Protein AF-A0A8T8K9P4-F1 (afdb_monomer_lite)

Structure (mmCIF, N/CA/C/O backbone):
data_AF-A0A8T8K9P4-F1
#
_entry.id   AF-A0A8T8K9P4-F1
#
loop_
_atom_site.group_PDB
_atom_site.id
_atom_site.type_symbol
_atom_site.label_atom_id
_atom_site.label_alt_id
_atom_site.label_comp_id
_atom_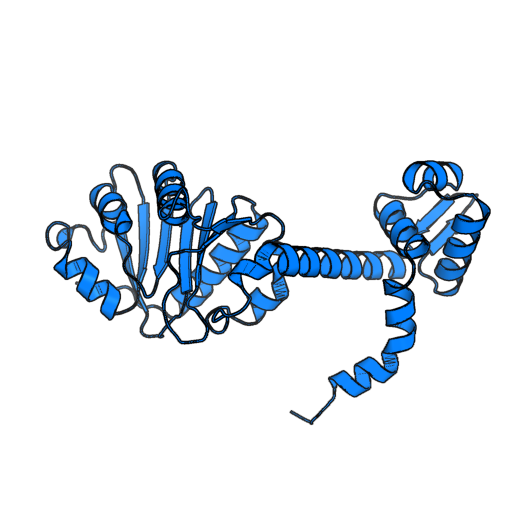site.label_asym_id
_atom_site.label_entity_id
_atom_site.label_seq_id
_atom_site.pdbx_PDB_ins_code
_atom_site.Cartn_x
_atom_site.Cartn_y
_atom_site.Cartn_z
_atom_site.occupancy
_atom_site.B_iso_or_equiv
_atom_site.auth_seq_id
_atom_site.auth_comp_id
_atom_site.auth_asym_id
_atom_site.auth_atom_id
_atom_site.pdbx_PDB_model_num
ATOM 1 N N . MET A 1 1 ? -5.560 -28.245 -1.314 1.00 54.84 1 MET A N 1
ATOM 2 C CA . MET A 1 1 ? -6.261 -27.536 -0.222 1.00 54.84 1 MET A CA 1
ATOM 3 C C . MET A 1 1 ? -7.690 -28.051 -0.161 1.00 54.84 1 MET A C 1
ATOM 5 O O . MET A 1 1 ? -8.272 -28.208 -1.233 1.00 54.84 1 MET A O 1
ATOM 9 N N . PRO A 1 2 ? -8.244 -28.383 1.017 1.00 54.31 2 PRO A N 1
ATOM 10 C CA . PRO A 1 2 ? -9.638 -28.800 1.110 1.00 54.31 2 PRO A CA 1
ATOM 11 C C . PRO A 1 2 ? -10.528 -27.633 0.672 1.00 54.31 2 PRO A C 1
ATOM 13 O O . PRO A 1 2 ? -10.268 -26.483 1.025 1.00 54.31 2 PRO A O 1
ATOM 16 N N . LYS A 1 3 ? -11.570 -27.913 -0.113 1.00 56.75 3 LYS A N 1
ATOM 17 C CA . LYS A 1 3 ? -12.624 -26.937 -0.406 1.00 56.75 3 LYS A CA 1
ATOM 18 C C . LYS A 1 3 ? -13.251 -26.524 0.939 1.00 56.75 3 LYS A C 1
ATOM 20 O O . LYS A 1 3 ? -13.950 -27.337 1.529 1.00 56.75 3 LYS A O 1
ATOM 25 N N . ASN A 1 4 ? -13.014 -25.276 1.362 1.00 74.00 4 ASN A N 1
ATOM 26 C CA . ASN A 1 4 ? -13.776 -24.499 2.359 1.00 74.00 4 ASN A CA 1
ATOM 27 C C . ASN A 1 4 ? -13.386 -24.474 3.857 1.00 74.00 4 ASN A C 1
ATOM 29 O O . ASN A 1 4 ? -14.260 -24.245 4.688 1.00 74.00 4 ASN A O 1
ATOM 33 N N . GLU A 1 5 ? -12.101 -24.521 4.221 1.00 90.38 5 GLU A N 1
ATOM 34 C CA . GLU A 1 5 ? -11.663 -24.197 5.603 1.00 90.38 5 GLU A CA 1
ATOM 35 C C . GLU A 1 5 ? -12.143 -22.803 6.077 1.00 90.38 5 GLU A C 1
ATOM 37 O O . GLU A 1 5 ? -12.631 -22.638 7.194 1.00 90.38 5 GLU A O 1
ATOM 42 N N . TYR A 1 6 ? -12.095 -21.790 5.203 1.00 89.50 6 TYR A N 1
ATOM 43 C CA . TYR A 1 6 ? -12.514 -20.429 5.560 1.00 89.50 6 TYR A CA 1
ATOM 44 C C . TYR A 1 6 ? -14.028 -20.251 5.720 1.00 89.50 6 TYR A C 1
ATOM 46 O O . TYR A 1 6 ? -14.450 -19.351 6.444 1.00 89.50 6 TYR A O 1
ATOM 54 N N . ILE A 1 7 ? -14.852 -21.084 5.074 1.00 92.75 7 ILE A N 1
ATOM 55 C CA . ILE A 1 7 ? -16.308 -21.022 5.276 1.00 92.75 7 ILE A CA 1
ATOM 56 C C . ILE A 1 7 ? -16.656 -21.573 6.654 1.00 92.75 7 ILE A C 1
ATOM 58 O O . ILE A 1 7 ? -17.422 -20.946 7.376 1.00 92.75 7 ILE A O 1
ATOM 62 N N . GLU A 1 8 ? -16.045 -22.690 7.048 1.00 93.69 8 GLU A N 1
ATOM 63 C CA . GLU A 1 8 ? -16.230 -23.246 8.388 1.00 93.69 8 GLU A CA 1
ATOM 64 C C . GLU A 1 8 ? -15.755 -22.260 9.465 1.00 93.69 8 GLU A C 1
ATOM 66 O O . GLU A 1 8 ? -16.465 -21.999 10.439 1.00 93.69 8 GLU A O 1
ATOM 71 N N . LEU A 1 9 ? -14.602 -21.618 9.247 1.00 93.25 9 LEU A N 1
ATOM 72 C CA . LEU A 1 9 ? -14.121 -20.548 10.119 1.00 93.25 9 LEU A CA 1
ATOM 73 C C . LEU A 1 9 ? -15.121 -19.382 10.206 1.00 93.25 9 LEU A C 1
ATOM 75 O O . LEU A 1 9 ? -15.414 -18.905 11.304 1.00 93.25 9 LEU A O 1
ATOM 79 N N . TYR A 1 10 ? -15.663 -18.932 9.071 1.00 92.62 10 TYR A N 1
ATOM 80 C CA . TYR A 1 10 ? -16.681 -17.881 9.041 1.00 92.62 10 TYR A CA 1
ATOM 81 C C . TYR A 1 10 ? -17.937 -18.292 9.810 1.00 92.62 10 TYR A C 1
ATOM 83 O O . TYR A 1 10 ? -18.438 -17.512 10.618 1.00 92.62 10 TYR A O 1
ATOM 91 N N . ASP A 1 11 ? -18.442 -19.507 9.603 1.00 94.38 11 ASP A N 1
ATOM 92 C CA . ASP A 1 11 ? -19.650 -19.986 10.269 1.00 94.38 11 ASP A CA 1
ATOM 93 C C . ASP A 1 11 ? -19.495 -20.055 11.788 1.00 94.38 11 ASP A C 1
ATOM 95 O O . ASP A 1 11 ? -20.438 -19.710 12.509 1.00 94.38 11 ASP A O 1
ATOM 99 N N . ASN A 1 12 ? -18.294 -20.396 12.258 1.00 94.69 12 ASN A N 1
ATOM 100 C CA . ASN A 1 12 ? -17.944 -20.389 13.675 1.00 94.69 12 ASN A CA 1
ATOM 101 C C . ASN A 1 12 ? -17.814 -18.967 14.249 1.00 94.69 12 ASN A C 1
ATOM 103 O O . ASN A 1 12 ? -18.132 -18.752 15.417 1.00 94.69 12 ASN A O 1
ATOM 107 N N . LEU A 1 13 ? -17.388 -17.982 13.447 1.00 94.00 13 LEU A N 1
ATOM 108 C CA . LEU A 1 13 ? -17.084 -16.621 13.915 1.00 94.00 13 LEU A CA 1
ATOM 109 C C . LEU A 1 13 ? -18.135 -15.559 13.563 1.00 94.00 13 LEU A C 1
ATOM 111 O O . LEU A 1 13 ? -18.060 -14.443 14.075 1.00 94.00 13 LEU A O 1
ATOM 115 N N . LYS A 1 14 ? -19.127 -15.844 12.713 1.00 94.50 14 LYS A N 1
ATOM 116 C CA . LYS A 1 14 ? -20.051 -14.830 12.158 1.00 94.50 14 LYS A CA 1
ATOM 117 C C . LYS A 1 14 ? -20.792 -14.003 13.209 1.00 94.50 14 LYS A C 1
ATOM 119 O O . LYS A 1 14 ? -21.052 -12.820 12.987 1.00 94.50 14 LYS A O 1
ATOM 124 N N . VAL A 1 15 ? -21.127 -14.599 14.356 1.00 93.62 15 VAL A N 1
ATOM 125 C CA . VAL A 1 15 ? -21.797 -13.890 15.459 1.00 93.62 15 VAL A CA 1
ATOM 126 C C . VAL A 1 15 ? -20.854 -12.872 16.097 1.00 93.62 15 VAL A C 1
ATOM 128 O O . VAL A 1 15 ? -21.256 -11.723 16.291 1.00 93.62 15 VAL A O 1
ATOM 131 N N . ASP A 1 16 ? -19.609 -13.262 16.368 1.00 91.62 16 ASP A N 1
ATOM 132 C CA . ASP A 1 16 ? -18.599 -12.375 16.944 1.00 91.62 16 ASP A CA 1
ATOM 133 C C . ASP A 1 16 ? -18.123 -11.331 15.929 1.00 91.62 16 ASP A C 1
ATOM 135 O O . ASP A 1 16 ? -17.996 -10.158 16.271 1.00 91.62 16 ASP A O 1
ATOM 139 N N . MET A 1 17 ? -17.974 -11.691 14.651 1.00 90.62 17 MET A N 1
ATOM 140 C CA . MET A 1 17 ? -17.680 -10.716 13.598 1.00 90.62 17 MET A CA 1
ATOM 141 C C . MET A 1 17 ? -18.757 -9.639 13.525 1.00 90.62 17 MET A C 1
ATOM 143 O O . MET A 1 17 ? -18.438 -8.452 13.571 1.00 90.62 17 MET A O 1
ATOM 147 N N . ARG A 1 18 ? -20.037 -10.037 13.496 1.00 92.88 18 ARG A N 1
ATOM 148 C CA . ARG A 1 18 ? -21.154 -9.088 13.549 1.00 92.88 18 ARG A CA 1
ATOM 149 C C . ARG A 1 18 ? -21.074 -8.227 14.803 1.00 92.88 18 ARG A C 1
ATOM 151 O O . ARG A 1 18 ? -21.274 -7.023 14.706 1.00 92.88 18 ARG A O 1
ATOM 158 N N . PHE A 1 19 ? -20.739 -8.809 15.956 1.00 93.81 19 PHE A N 1
ATOM 159 C CA . PHE A 1 19 ? -20.511 -8.032 17.168 1.00 93.81 19 PHE A CA 1
ATOM 160 C C . PHE A 1 19 ? -19.451 -6.947 16.920 1.00 93.81 19 PHE A C 1
ATOM 162 O O . PHE A 1 19 ? -19.761 -5.780 17.137 1.00 93.81 19 PHE A O 1
ATOM 169 N N . PHE A 1 20 ? -18.259 -7.257 16.419 1.00 88.19 20 PHE A N 1
ATOM 170 C CA . PHE A 1 20 ? -17.197 -6.253 16.268 1.00 88.19 20 PHE A CA 1
ATOM 171 C C . PHE A 1 20 ? -17.485 -5.156 15.237 1.00 88.19 20 PHE A C 1
ATOM 173 O O . PHE A 1 20 ? -17.050 -4.025 15.433 1.00 88.19 20 PHE A O 1
ATOM 180 N N . VAL A 1 21 ? -18.225 -5.454 14.166 1.00 86.00 21 VAL A N 1
ATOM 181 C CA . VAL A 1 21 ? -18.385 -4.506 13.045 1.00 86.00 21 VAL A CA 1
ATOM 182 C C . VAL A 1 21 ? -19.716 -3.752 13.034 1.00 86.00 21 VAL A C 1
ATOM 184 O O . VAL A 1 21 ? -19.803 -2.692 12.423 1.00 86.00 21 VAL A O 1
ATOM 187 N N . SER A 1 22 ? -20.769 -4.255 13.691 1.00 90.12 22 SER A N 1
ATOM 188 C CA . SER A 1 22 ? -22.136 -3.756 13.457 1.00 90.12 22 SER A CA 1
ATOM 189 C C . SER A 1 22 ? -22.588 -2.590 14.342 1.00 90.12 22 SER A C 1
ATOM 191 O O . SER A 1 22 ? -23.739 -2.173 14.232 1.00 90.12 22 SER A O 1
ATOM 193 N N . SER A 1 23 ? -21.767 -2.113 15.282 1.00 95.38 23 SER A N 1
ATOM 194 C CA . SER A 1 23 ? -22.158 -1.046 16.214 1.00 95.38 23 SER A CA 1
ATOM 195 C C . SER A 1 23 ? -21.152 0.089 16.203 1.00 95.38 23 SER A C 1
ATOM 197 O O . SER A 1 23 ? -20.024 -0.059 16.668 1.00 95.38 23 SER A O 1
ATOM 199 N N . ASP A 1 24 ? -21.610 1.250 15.748 1.00 94.31 24 ASP A N 1
ATOM 200 C CA . ASP A 1 24 ? -20.849 2.492 15.770 1.00 94.31 24 ASP A CA 1
ATOM 201 C C . ASP A 1 24 ? -20.440 2.890 17.198 1.00 94.31 24 ASP A C 1
ATOM 203 O O . ASP A 1 24 ? -19.289 3.254 17.423 1.00 94.31 24 ASP A O 1
ATOM 207 N N . VAL A 1 25 ? -21.346 2.761 18.173 1.00 96.69 25 VAL A N 1
ATOM 208 C CA . VAL A 1 25 ? -21.105 3.087 19.584 1.00 96.69 25 VAL A CA 1
ATOM 209 C C . VAL A 1 25 ? -19.986 2.224 20.160 1.00 96.69 25 VAL A C 1
ATOM 211 O O . VAL A 1 25 ? -19.034 2.763 20.719 1.00 96.69 25 VAL A O 1
ATOM 214 N N . ARG A 1 26 ? -20.062 0.894 20.013 1.00 96.81 26 ARG A N 1
ATOM 215 C CA . ARG A 1 26 ? -19.061 -0.022 20.587 1.00 96.81 26 ARG A CA 1
ATOM 216 C C . ARG A 1 26 ? -17.690 0.171 19.949 1.00 96.81 26 ARG A C 1
ATOM 218 O O . ARG A 1 26 ? -16.703 0.291 20.674 1.00 96.81 26 ARG A O 1
ATOM 225 N N . SER A 1 27 ? -17.638 0.288 18.624 1.00 95.62 27 SER A N 1
ATOM 226 C CA . SER A 1 27 ? -16.389 0.554 17.906 1.00 95.62 27 SER A CA 1
ATOM 227 C C . SER A 1 27 ? -15.770 1.883 18.337 1.00 95.62 27 SER A C 1
ATOM 229 O O . SER A 1 27 ? -14.593 1.922 18.685 1.00 95.62 27 SER A O 1
ATOM 231 N N . LYS A 1 28 ? -16.562 2.960 18.418 1.00 96.62 28 LYS A N 1
ATOM 232 C CA . LYS A 1 28 ? -16.088 4.277 18.870 1.00 96.62 28 LYS A CA 1
ATOM 233 C C . LYS A 1 28 ? -15.607 4.273 20.324 1.00 96.62 28 LYS A C 1
ATOM 235 O O . LYS A 1 28 ? -14.597 4.908 20.613 1.00 96.62 28 LYS A O 1
ATOM 240 N N . ILE A 1 29 ? -16.267 3.537 21.226 1.00 97.62 29 ILE A N 1
ATOM 241 C CA . ILE A 1 29 ? -15.792 3.355 22.609 1.00 97.62 29 ILE A CA 1
ATOM 242 C C . ILE A 1 29 ? -14.416 2.686 22.615 1.00 97.62 29 ILE A C 1
ATOM 244 O O . ILE A 1 29 ? -13.500 3.221 23.233 1.00 97.62 29 ILE A O 1
ATOM 248 N N . MET A 1 30 ? -14.244 1.560 21.915 1.00 97.38 30 MET A N 1
ATOM 249 C CA . MET A 1 30 ? -12.951 0.864 21.900 1.00 97.38 30 MET A CA 1
ATOM 250 C C . MET A 1 30 ? -11.839 1.706 21.266 1.00 97.38 30 MET A C 1
ATOM 252 O O . MET A 1 30 ? -10.736 1.743 21.803 1.00 97.38 30 MET A O 1
ATOM 256 N N . ILE A 1 31 ? -12.134 2.429 20.178 1.00 96.62 31 ILE A N 1
ATOM 257 C CA . ILE A 1 31 ? -11.193 3.377 19.560 1.00 96.62 31 ILE A CA 1
ATOM 258 C C . ILE A 1 31 ? -10.800 4.461 20.567 1.00 96.62 31 ILE A C 1
ATOM 260 O O . ILE A 1 31 ? -9.618 4.725 20.745 1.00 96.62 31 ILE A O 1
ATOM 264 N N . SER A 1 32 ? -11.770 5.055 21.267 1.00 97.25 32 SER A N 1
ATOM 265 C CA . SER A 1 32 ? -11.496 6.101 22.255 1.00 97.25 32 SER A CA 1
ATOM 266 C C . SER A 1 32 ? -10.672 5.584 23.442 1.00 97.25 32 SER A C 1
ATOM 268 O O . SER A 1 32 ? -9.779 6.288 23.910 1.00 97.25 32 SER A O 1
ATOM 270 N N . LEU A 1 33 ? -10.924 4.358 23.911 1.00 97.81 33 LEU A N 1
ATOM 271 C CA . LEU A 1 33 ? -10.179 3.741 25.016 1.00 97.81 33 LEU A CA 1
ATOM 272 C C . LEU A 1 33 ? -8.786 3.234 24.617 1.00 97.81 33 LEU A C 1
ATOM 274 O O . LEU A 1 33 ? -7.951 3.016 25.493 1.00 97.81 33 LEU A O 1
ATOM 278 N N . LYS A 1 34 ? -8.502 3.081 23.317 1.00 96.62 34 LYS A N 1
ATOM 279 C CA . LYS A 1 34 ? -7.154 2.761 22.824 1.00 96.62 34 LYS A CA 1
ATOM 280 C C . LYS A 1 34 ? -6.137 3.849 23.184 1.00 96.62 34 LYS A C 1
ATOM 282 O O . LYS A 1 34 ? -4.969 3.537 23.395 1.00 96.62 34 LYS A O 1
ATOM 287 N N . ASP A 1 35 ? -6.574 5.103 23.280 1.00 93.88 35 ASP A N 1
ATOM 288 C CA . ASP A 1 35 ? -5.710 6.230 23.660 1.00 93.88 35 ASP A CA 1
ATOM 2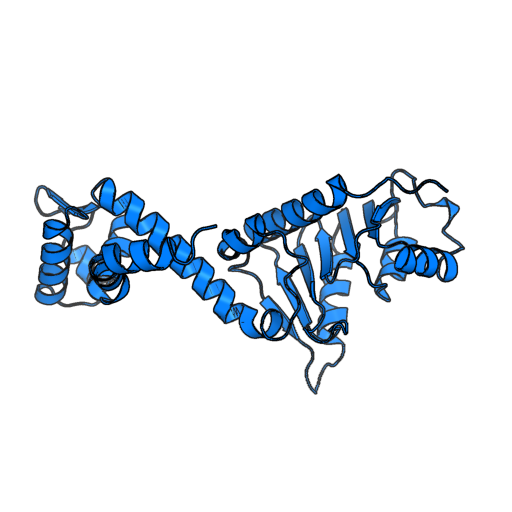89 C C . ASP A 1 35 ? -5.496 6.329 25.182 1.00 93.88 35 ASP A C 1
ATOM 291 O O . ASP A 1 35 ? -4.747 7.183 25.658 1.00 93.88 35 ASP A O 1
ATOM 295 N N . GLY A 1 36 ? -6.145 5.453 25.954 1.00 96.06 36 GLY A N 1
ATOM 296 C CA . GLY A 1 36 ? -5.971 5.312 27.392 1.00 96.06 36 GLY A CA 1
ATOM 297 C C . GLY A 1 36 ? -7.291 5.224 28.169 1.00 96.06 36 GLY A C 1
ATOM 298 O O . GLY A 1 36 ? -8.374 5.383 27.599 1.00 96.06 36 GLY A O 1
ATOM 299 N N . PRO A 1 37 ? -7.212 4.983 29.492 1.00 97.75 37 PRO A N 1
ATOM 300 C CA . PRO A 1 37 ? -8.379 4.880 30.365 1.00 97.75 37 PRO A CA 1
ATOM 301 C C . PRO A 1 37 ? -9.206 6.172 30.417 1.00 97.75 37 PRO A C 1
ATOM 303 O O . PRO A 1 37 ? -8.644 7.264 30.520 1.00 97.75 37 PRO A O 1
ATOM 306 N N . LYS A 1 38 ? -10.541 6.064 30.407 1.00 98.25 38 LYS A N 1
ATOM 307 C CA . LYS A 1 38 ? -11.458 7.223 30.402 1.00 98.25 38 LYS A CA 1
ATOM 308 C C . LYS A 1 38 ? -12.647 7.031 31.334 1.00 98.25 38 LYS A C 1
ATOM 310 O O . LYS A 1 38 ? -13.146 5.923 31.519 1.00 98.25 38 LYS A O 1
ATOM 315 N N . ASP A 1 39 ? -13.126 8.126 31.918 1.00 98.00 39 ASP A N 1
ATOM 316 C CA . ASP A 1 39 ? -14.412 8.146 32.614 1.00 98.00 39 ASP A CA 1
ATOM 317 C C . ASP A 1 39 ? -15.579 8.376 31.632 1.00 98.00 39 ASP A C 1
ATOM 319 O O . ASP A 1 39 ? -15.399 8.659 30.443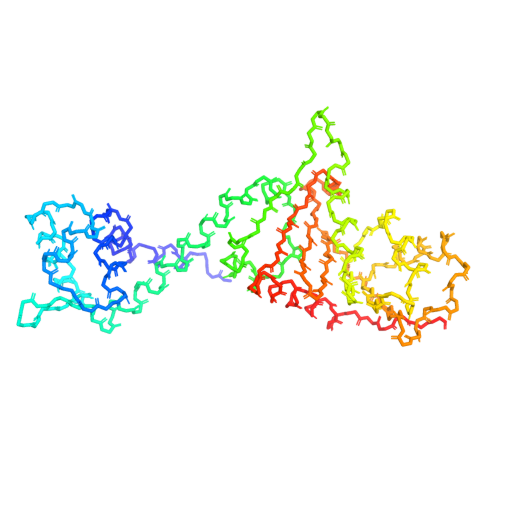 1.00 98.00 39 ASP A O 1
ATOM 323 N N . LEU A 1 40 ? -16.812 8.259 32.134 1.00 97.50 40 LEU A N 1
ATOM 324 C CA . LEU A 1 40 ? -18.009 8.469 31.317 1.00 97.50 40 LEU A CA 1
ATOM 325 C C . LEU A 1 40 ? -18.099 9.902 30.763 1.00 97.50 40 LEU A C 1
ATOM 327 O O . LEU A 1 40 ? -18.641 10.101 29.678 1.00 97.50 40 LEU A O 1
ATOM 331 N N . ALA A 1 41 ? -17.597 10.906 31.486 1.00 97.44 41 ALA A N 1
ATOM 332 C CA . ALA A 1 41 ? -17.658 12.295 31.042 1.00 97.44 41 ALA A CA 1
ATOM 333 C C . ALA A 1 41 ? -16.719 12.544 29.850 1.00 97.44 41 ALA A C 1
ATOM 335 O O . ALA A 1 41 ? -17.119 13.188 28.880 1.00 97.44 41 ALA A O 1
ATOM 336 N N . ALA A 1 42 ? -15.509 11.987 29.884 1.00 97.56 42 ALA A N 1
ATOM 337 C CA . ALA A 1 42 ? -14.558 11.996 28.783 1.00 97.56 42 ALA A CA 1
ATOM 338 C C . ALA A 1 42 ? -15.123 11.267 27.559 1.00 97.56 42 ALA A C 1
ATOM 340 O O . ALA A 1 42 ? -15.182 11.862 26.488 1.00 97.56 42 ALA A O 1
ATOM 341 N N . LEU A 1 43 ? -15.663 10.055 27.730 1.00 97.62 43 LEU A N 1
ATOM 342 C CA . LEU A 1 43 ? -16.287 9.315 26.625 1.00 97.62 43 LEU A CA 1
ATOM 343 C C . LEU A 1 43 ? -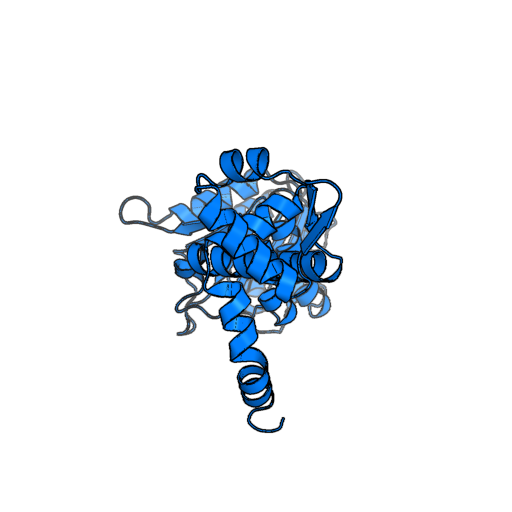17.463 10.080 25.997 1.00 97.62 43 LEU A C 1
ATOM 345 O O . LEU A 1 43 ? -17.619 10.085 24.780 1.00 97.62 43 LEU A O 1
ATOM 349 N N . ARG A 1 44 ? -18.284 10.778 26.790 1.00 97.62 44 ARG A N 1
ATOM 350 C CA . ARG A 1 44 ? -19.356 11.630 26.243 1.00 97.62 44 ARG A CA 1
ATOM 351 C C . ARG A 1 44 ? -18.821 12.772 25.389 1.00 97.62 44 ARG A C 1
ATOM 353 O O . ARG A 1 44 ? -19.413 13.061 24.352 1.00 97.62 44 ARG A O 1
ATOM 360 N N . ARG A 1 45 ? -17.735 13.420 25.822 1.00 96.50 45 ARG A N 1
ATOM 361 C CA . ARG A 1 45 ? -17.099 14.502 25.055 1.00 96.50 45 ARG A CA 1
ATOM 362 C C . ARG A 1 45 ? -16.505 13.987 23.749 1.00 96.50 45 ARG A C 1
ATOM 364 O O . ARG A 1 45 ? -16.737 14.606 22.720 1.00 96.50 45 ARG A O 1
ATOM 371 N N . ASP A 1 46 ? -15.811 12.855 23.791 1.00 94.88 46 ASP A N 1
ATOM 372 C CA . ASP A 1 46 ? -15.133 12.295 22.619 1.00 94.88 46 ASP A CA 1
ATOM 373 C C . ASP A 1 46 ? -16.119 11.762 21.575 1.00 94.88 46 ASP A C 1
ATOM 375 O O . ASP A 1 46 ? -15.891 11.882 20.374 1.00 94.88 46 ASP A O 1
ATOM 379 N N . LEU A 1 47 ? -17.206 11.130 22.031 1.00 96.12 47 LEU A N 1
ATOM 380 C CA . LEU A 1 47 ? -18.079 10.344 21.158 1.00 96.12 47 LEU A CA 1
ATOM 381 C C . LEU A 1 47 ? -19.376 11.058 20.767 1.00 96.12 47 LEU A C 1
ATOM 383 O O . LEU A 1 47 ? -20.031 10.641 19.814 1.00 96.12 47 LEU A O 1
ATOM 387 N N . GLY A 1 48 ? -19.785 12.087 21.516 1.00 95.69 48 GLY A N 1
ATOM 388 C CA . GLY A 1 48 ? -21.027 12.831 21.273 1.00 95.69 48 GLY A CA 1
ATOM 389 C C . GLY A 1 48 ? -22.318 12.067 21.602 1.00 95.69 48 GLY A C 1
ATOM 390 O O . GLY A 1 48 ? -23.411 12.577 21.367 1.00 95.69 48 GLY A O 1
ATOM 391 N N . PHE A 1 49 ? -22.227 10.858 22.163 1.00 96.50 49 PHE A N 1
ATOM 392 C CA . PHE A 1 49 ? -23.389 10.075 22.581 1.00 96.50 49 PHE A CA 1
ATOM 393 C C . PHE A 1 49 ? -23.869 10.451 23.992 1.00 96.50 49 PHE A C 1
ATOM 395 O O . PHE A 1 49 ? -23.119 10.954 24.834 1.00 96.50 49 PHE A O 1
ATOM 402 N N . ASN A 1 50 ? -25.142 10.172 24.280 1.00 96.69 50 ASN A N 1
ATOM 403 C CA . ASN A 1 50 ? -25.689 10.333 25.626 1.00 96.69 50 ASN A CA 1
ATOM 404 C C . ASN A 1 50 ? -25.167 9.234 26.584 1.00 96.69 50 ASN A C 1
ATOM 406 O O . ASN A 1 50 ? -24.665 8.191 26.159 1.00 96.69 50 ASN A O 1
ATOM 410 N N . SER A 1 51 ? -25.309 9.459 27.896 1.00 96.62 51 SER A N 1
ATOM 411 C CA . SER A 1 51 ? -24.809 8.534 28.922 1.00 96.62 51 SER A CA 1
ATOM 412 C C . SER A 1 51 ? -25.381 7.120 28.806 1.00 96.62 51 SER A C 1
ATOM 414 O O . SER A 1 51 ? -24.628 6.166 28.970 1.00 96.62 51 SER A O 1
ATOM 416 N N . SER A 1 52 ? -26.688 6.963 28.559 1.00 97.12 52 SER A N 1
ATOM 417 C CA . SER A 1 52 ? -27.325 5.640 28.535 1.00 97.12 52 SER A CA 1
ATOM 418 C C . SER A 1 52 ? -26.871 4.816 27.332 1.00 97.12 52 SER A C 1
ATOM 420 O O . SER A 1 52 ? -26.600 3.629 27.488 1.00 97.12 52 SER A O 1
ATOM 422 N N . THR A 1 53 ? -26.688 5.444 26.169 1.00 97.69 53 THR A N 1
ATOM 423 C CA . THR A 1 53 ? -26.126 4.811 24.969 1.00 97.69 53 THR A CA 1
ATOM 424 C C . THR A 1 53 ? -24.695 4.324 25.210 1.00 97.69 53 THR A C 1
ATOM 426 O O . THR A 1 53 ? -24.385 3.174 24.903 1.00 97.69 53 THR A O 1
ATOM 429 N N . ILE A 1 54 ? -23.831 5.154 25.810 1.00 97.81 54 ILE A N 1
ATOM 430 C CA . ILE A 1 54 ? -22.445 4.757 26.117 1.00 97.81 54 ILE A CA 1
ATOM 431 C C . ILE A 1 54 ? -22.423 3.645 27.168 1.00 97.81 54 ILE A C 1
ATOM 433 O O . ILE A 1 54 ? -21.725 2.655 26.985 1.00 97.81 54 ILE A O 1
ATOM 437 N N . LEU A 1 55 ? -23.210 3.766 28.244 1.00 97.31 55 LEU A N 1
ATOM 438 C CA . LEU A 1 55 ? -23.302 2.743 29.292 1.00 97.31 55 LEU A CA 1
ATOM 439 C C . LEU A 1 55 ? -23.793 1.399 28.745 1.00 97.31 55 LEU A C 1
ATOM 441 O O . LEU A 1 55 ? -23.245 0.367 29.119 1.00 97.31 55 LEU A O 1
ATOM 445 N N . HIS A 1 56 ? -24.766 1.404 27.831 1.00 97.12 56 HIS A N 1
ATOM 446 C CA . HIS A 1 56 ? -25.224 0.185 27.170 1.00 97.12 56 HIS A CA 1
ATOM 447 C C . HIS A 1 56 ? -24.119 -0.455 26.315 1.00 97.12 56 HIS A C 1
ATOM 449 O O . HIS A 1 56 ? -23.878 -1.655 26.427 1.00 97.12 56 HIS A O 1
ATOM 455 N N . GLY A 1 57 ? -23.401 0.343 25.517 1.00 97.31 57 GLY A N 1
ATOM 456 C CA . GLY A 1 57 ? -22.271 -0.145 24.722 1.00 97.31 57 GLY A CA 1
ATOM 457 C C . GLY A 1 57 ? -21.127 -0.687 25.585 1.00 97.31 57 GLY A C 1
ATOM 458 O O . GLY A 1 57 ? -20.583 -1.745 25.283 1.00 97.31 57 GLY A O 1
ATOM 459 N N . MET A 1 58 ? -20.801 -0.009 26.689 1.00 97.38 58 MET A N 1
ATOM 460 C CA . MET A 1 58 ? -19.800 -0.475 27.653 1.00 97.38 58 MET A CA 1
ATOM 461 C C . MET A 1 58 ? -20.219 -1.787 28.313 1.00 97.38 58 MET A C 1
ATOM 463 O O . MET A 1 58 ? -19.406 -2.695 28.377 1.00 97.38 58 MET A O 1
ATOM 467 N N . TYR A 1 59 ? -21.481 -1.926 28.728 1.00 97.25 59 TYR A N 1
ATOM 468 C CA . TYR A 1 59 ? -21.991 -3.184 29.281 1.00 97.25 59 TYR A CA 1
ATOM 469 C C . TYR A 1 59 ? -21.818 -4.353 28.299 1.00 97.25 59 TYR A C 1
ATOM 471 O O . TYR A 1 59 ? -21.329 -5.407 28.680 1.00 97.25 59 TYR A O 1
ATOM 479 N N . GLN A 1 60 ? -22.137 -4.151 27.017 1.00 97.38 60 GLN A N 1
ATOM 480 C CA . GLN A 1 60 ? -21.947 -5.177 25.983 1.00 97.38 60 GLN A CA 1
ATOM 481 C C . GLN A 1 60 ? -20.470 -5.534 25.747 1.00 97.38 60 GLN A C 1
ATOM 483 O O . GLN A 1 60 ? -20.154 -6.677 25.427 1.00 97.38 60 GLN A O 1
ATOM 488 N N . LEU A 1 61 ? -19.565 -4.557 25.846 1.00 97.88 61 LEU A N 1
ATOM 489 C CA . LEU A 1 61 ? -18.123 -4.781 25.708 1.00 97.88 61 LEU A CA 1
ATOM 490 C C . LEU A 1 61 ? -17.532 -5.488 26.939 1.00 97.88 61 LEU A C 1
ATOM 492 O O . LEU A 1 61 ? -16.662 -6.344 26.786 1.00 97.88 61 LEU A O 1
ATOM 496 N N . ASP A 1 62 ? -18.010 -5.145 28.134 1.00 97.38 62 ASP A N 1
ATOM 497 C CA . ASP A 1 62 ? -17.623 -5.748 29.416 1.00 97.38 62 ASP A CA 1
ATOM 498 C C . ASP A 1 62 ? -18.093 -7.211 29.493 1.00 97.38 62 ASP A C 1
ATOM 500 O O . ASP A 1 62 ? -17.297 -8.087 29.812 1.00 97.38 62 ASP A O 1
ATOM 504 N N . ASP A 1 63 ? -19.321 -7.508 29.043 1.00 96.62 63 ASP A N 1
ATOM 505 C CA . ASP A 1 63 ? -19.866 -8.875 28.911 1.00 96.62 63 ASP A CA 1
ATOM 506 C C . ASP A 1 63 ? -19.005 -9.777 28.001 1.00 96.62 63 ASP A C 1
ATOM 508 O O . ASP A 1 63 ? -18.878 -10.982 28.216 1.00 96.62 63 ASP A O 1
ATOM 512 N N . LYS A 1 64 ? -18.329 -9.180 27.011 1.00 96.06 64 LYS A N 1
ATOM 513 C CA . LYS A 1 64 ? -17.365 -9.854 26.123 1.00 96.06 64 LYS A CA 1
ATOM 514 C C . LYS A 1 64 ? -15.917 -9.806 26.629 1.00 96.06 64 LYS A C 1
ATOM 516 O O . LYS A 1 64 ? -15.017 -10.238 25.911 1.00 96.06 64 LYS A O 1
ATOM 521 N N . ASN A 1 65 ? -15.674 -9.313 27.844 1.00 97.12 65 ASN A N 1
ATOM 522 C CA . ASN A 1 65 ? -14.351 -9.132 28.453 1.00 97.12 65 ASN A CA 1
ATOM 523 C C . ASN A 1 65 ? -13.390 -8.265 27.614 1.00 97.12 65 ASN A C 1
ATOM 525 O O . ASN A 1 65 ? -12.176 -8.476 27.639 1.00 97.12 65 ASN A O 1
ATOM 529 N N . LEU A 1 66 ? -13.908 -7.306 26.841 1.00 98.19 66 LEU A N 1
ATOM 530 C CA . LEU A 1 66 ? -13.104 -6.411 25.990 1.00 98.19 66 LEU A CA 1
ATOM 531 C C . LEU A 1 66 ? -12.711 -5.123 26.706 1.00 98.19 66 LEU A C 1
ATOM 533 O O . LEU A 1 66 ? -11.712 -4.493 26.370 1.00 98.19 66 LEU A O 1
ATOM 537 N N . ILE A 1 67 ? -13.497 -4.733 27.698 1.00 98.38 67 ILE A N 1
ATOM 538 C CA . ILE A 1 67 ? -13.191 -3.620 28.586 1.00 98.38 67 ILE A CA 1
ATOM 539 C C . ILE A 1 67 ? -13.336 -4.085 30.027 1.00 98.38 67 ILE A C 1
ATOM 541 O O . ILE A 1 67 ? -13.869 -5.160 30.286 1.00 98.38 67 ILE A O 1
ATOM 545 N N . PHE A 1 68 ? -12.866 -3.265 30.954 1.00 97.69 68 PHE A N 1
ATOM 546 C CA . PHE A 1 68 ? -13.181 -3.402 32.368 1.00 97.69 68 PHE A CA 1
ATOM 547 C C . PHE A 1 68 ? -13.336 -2.025 33.005 1.00 97.69 68 PHE A C 1
ATOM 549 O O . PHE A 1 68 ? -12.852 -1.013 32.486 1.00 97.69 68 PHE A O 1
ATOM 556 N N . ARG A 1 69 ? -13.989 -1.988 34.169 1.00 96.44 69 ARG A N 1
ATOM 557 C CA . ARG A 1 69 ? -14.172 -0.770 34.960 1.00 96.44 69 ARG A CA 1
ATOM 558 C C . ARG A 1 69 ? -13.484 -0.877 36.316 1.00 96.44 69 ARG A C 1
ATOM 560 O O . ARG A 1 69 ? -13.744 -1.802 37.080 1.00 96.44 69 ARG A O 1
ATOM 567 N N . LYS A 1 70 ? -12.681 0.129 36.671 1.00 95.69 70 LYS A N 1
ATOM 568 C CA . LYS A 1 70 ? -12.076 0.278 38.004 1.00 95.69 70 LYS A CA 1
ATOM 569 C C . LYS A 1 70 ? -12.279 1.699 38.519 1.00 95.69 70 LYS A C 1
ATOM 571 O O . LYS A 1 70 ? -11.880 2.660 37.873 1.00 95.69 70 LYS A O 1
ATOM 576 N N . SER A 1 71 ? -12.919 1.840 39.681 1.00 94.56 71 SER A N 1
ATOM 577 C CA . SER A 1 71 ? -13.142 3.139 40.347 1.00 94.56 71 SER A CA 1
ATOM 578 C C . SER A 1 71 ? -13.770 4.217 39.448 1.00 94.56 71 SER A C 1
ATOM 580 O O . SER A 1 71 ? -13.395 5.381 39.504 1.00 94.56 71 SER A O 1
ATOM 582 N N . GLY A 1 72 ? -14.722 3.835 38.591 1.00 92.50 72 GLY A N 1
ATOM 583 C CA . GLY A 1 72 ? -15.382 4.777 37.678 1.00 92.50 72 GLY A CA 1
ATOM 584 C C . GLY A 1 72 ? -14.661 5.025 36.350 1.00 92.50 72 GLY A C 1
ATOM 585 O O . GLY A 1 72 ? -15.265 5.635 35.472 1.00 92.50 72 GLY A O 1
ATOM 586 N N . ILE A 1 73 ? -13.446 4.503 36.184 1.00 97.50 73 ILE A N 1
ATOM 587 C CA . ILE A 1 73 ? -12.646 4.596 34.961 1.00 97.50 73 ILE A CA 1
ATOM 588 C C . ILE A 1 73 ? -12.785 3.302 34.159 1.00 97.50 73 ILE A C 1
ATOM 590 O O . ILE A 1 73 ? -12.731 2.212 34.731 1.00 97.50 73 ILE A O 1
ATOM 594 N N . TYR A 1 74 ? -12.968 3.431 32.849 1.00 97.94 74 TYR A N 1
ATOM 595 C CA . TYR A 1 74 ? -13.032 2.329 31.897 1.00 97.94 74 TYR A CA 1
ATOM 596 C C . TYR A 1 74 ? -11.718 2.223 31.128 1.00 97.94 74 TYR A C 1
ATOM 598 O O . TYR A 1 74 ? -11.144 3.243 30.750 1.00 97.94 74 TYR A O 1
ATOM 606 N N . SER A 1 75 ? -11.282 0.995 30.871 1.00 98.44 75 SER A N 1
ATOM 607 C CA . SER A 1 75 ? -10.076 0.678 30.101 1.00 98.44 75 SER A CA 1
ATOM 608 C C . SER A 1 75 ? -10.338 -0.509 29.184 1.00 98.44 75 SER A C 1
ATOM 610 O O . SER A 1 75 ? -11.193 -1.341 29.494 1.00 98.44 75 SER A O 1
ATOM 612 N N . LEU A 1 76 ? -9.578 -0.625 28.093 1.00 98.50 76 LEU A N 1
ATOM 613 C CA . LEU A 1 76 ? -9.492 -1.885 27.355 1.00 98.50 76 LEU A CA 1
ATOM 614 C C . LEU A 1 76 ? -8.895 -2.971 28.259 1.00 98.50 76 LEU A C 1
ATOM 616 O O . LEU A 1 76 ? -7.984 -2.701 29.041 1.00 98.50 76 LEU A O 1
ATOM 620 N N . SER A 1 77 ? -9.402 -4.196 28.149 1.00 98.31 77 SER A N 1
ATOM 621 C CA . SER A 1 77 ? -8.689 -5.378 28.639 1.00 98.31 77 SER A CA 1
ATOM 622 C C . SER A 1 77 ? -7.541 -5.729 27.686 1.00 98.31 77 SER A C 1
ATOM 624 O O . SER A 1 77 ? -7.479 -5.219 26.569 1.00 98.31 77 SER A O 1
ATOM 626 N N . GLN A 1 78 ? -6.676 -6.670 28.070 1.00 97.56 78 GLN A N 1
ATOM 627 C CA . GLN A 1 78 ? -5.627 -7.186 27.179 1.00 97.56 78 GLN A CA 1
ATOM 628 C C . GLN A 1 78 ? -6.221 -7.762 25.883 1.00 97.56 78 GLN A C 1
ATOM 630 O O . GLN A 1 78 ? -5.696 -7.546 24.792 1.00 97.56 78 GLN A O 1
ATOM 635 N N . THR A 1 79 ? -7.356 -8.460 25.983 1.00 96.69 79 THR A N 1
ATOM 636 C CA . THR A 1 79 ? -8.086 -8.960 24.810 1.00 96.69 79 THR A CA 1
ATOM 637 C C . THR A 1 79 ? -8.643 -7.805 23.978 1.00 96.69 79 THR A C 1
ATOM 639 O O . THR A 1 79 ? -8.521 -7.823 22.755 1.00 96.69 79 THR A O 1
ATOM 642 N N . GLY A 1 80 ? -9.211 -6.782 24.624 1.00 97.44 80 GLY A N 1
ATOM 643 C CA . GLY A 1 80 ? -9.701 -5.576 23.957 1.00 97.44 80 GLY A CA 1
ATOM 644 C C . GLY A 1 80 ? -8.614 -4.830 23.186 1.00 97.44 80 GLY A C 1
ATOM 645 O O . GLY A 1 80 ? -8.857 -4.410 22.058 1.00 97.44 80 GLY A O 1
ATOM 646 N N . GLU A 1 81 ? -7.407 -4.728 23.751 1.00 97.56 81 GLU A N 1
ATOM 647 C CA . GLU A 1 81 ? -6.234 -4.142 23.092 1.00 97.56 81 GLU A CA 1
ATOM 648 C C . GLU A 1 81 ? -5.862 -4.901 21.810 1.00 97.56 81 GLU A C 1
ATOM 650 O O . GLU A 1 81 ? -5.711 -4.298 20.748 1.00 97.56 81 GLU A O 1
ATOM 655 N N . LEU A 1 82 ? -5.780 -6.233 21.862 1.00 96.81 82 LEU A N 1
ATOM 656 C CA . LEU A 1 82 ? -5.467 -7.039 20.676 1.00 96.81 82 LEU A CA 1
ATOM 657 C C . LEU A 1 82 ? -6.556 -6.937 19.601 1.00 96.81 82 LEU A C 1
ATOM 659 O O . LEU A 1 82 ? -6.252 -6.825 18.410 1.00 96.81 82 LEU A O 1
ATOM 663 N N . VAL A 1 83 ? -7.823 -6.949 20.016 1.00 95.38 83 VAL A N 1
ATOM 664 C CA . VAL A 1 83 ? -8.966 -6.814 19.110 1.00 95.38 83 VAL A CA 1
ATOM 665 C C . VAL A 1 83 ? -8.954 -5.452 18.420 1.00 95.38 83 VAL A C 1
ATOM 667 O O . VAL A 1 83 ? -9.064 -5.402 17.194 1.00 95.38 83 VAL A O 1
ATOM 670 N N . ILE A 1 84 ? -8.785 -4.349 19.163 1.00 96.00 84 ILE A N 1
ATOM 671 C CA . ILE A 1 84 ? -8.828 -3.010 18.562 1.00 96.00 84 ILE A CA 1
ATOM 672 C C . ILE A 1 84 ? -7.666 -2.786 17.591 1.00 96.00 84 ILE A C 1
ATOM 674 O O . ILE A 1 84 ? -7.862 -2.153 16.556 1.00 96.00 84 ILE A O 1
ATOM 678 N N . LEU A 1 85 ? -6.486 -3.359 17.862 1.00 94.56 85 LEU A N 1
ATOM 679 C CA . LEU A 1 85 ? -5.354 -3.323 16.931 1.00 94.56 85 LEU A CA 1
ATOM 680 C C . LEU A 1 85 ? -5.714 -3.982 15.593 1.00 94.56 85 LEU A C 1
ATOM 682 O O . LEU A 1 85 ? -5.481 -3.402 14.535 1.00 94.56 85 LEU A O 1
ATOM 686 N N . LYS A 1 86 ? -6.339 -5.166 15.619 1.00 93.25 86 LYS A N 1
ATOM 687 C CA . LYS A 1 86 ? -6.779 -5.843 14.388 1.00 93.25 86 LYS A CA 1
ATOM 688 C C . LYS A 1 86 ? -7.907 -5.100 13.682 1.00 93.25 86 LYS A C 1
ATOM 690 O O . LYS A 1 86 ? -7.880 -5.002 12.459 1.00 93.25 86 LYS A O 1
ATOM 695 N N . MET A 1 87 ? -8.860 -4.545 14.428 1.00 92.94 87 MET A N 1
ATOM 696 C CA . MET A 1 87 ? -9.938 -3.740 13.851 1.00 92.94 87 MET A CA 1
ATOM 697 C C . MET A 1 87 ? -9.404 -2.494 13.144 1.00 92.94 87 MET A C 1
ATOM 699 O O . MET A 1 87 ? -9.859 -2.191 12.046 1.00 92.94 87 MET A O 1
ATOM 703 N N . ILE A 1 88 ? -8.432 -1.792 13.736 1.00 93.12 88 ILE A N 1
ATOM 704 C CA . ILE A 1 88 ? -7.806 -0.622 13.106 1.00 93.12 88 ILE A CA 1
ATOM 705 C C . ILE A 1 88 ? -7.097 -1.011 11.821 1.00 93.12 88 ILE A C 1
ATOM 707 O O . ILE A 1 88 ? -7.361 -0.379 10.804 1.00 93.12 88 ILE A O 1
ATOM 711 N N . ASN A 1 89 ? -6.304 -2.084 11.828 1.00 91.50 89 ASN A N 1
ATOM 712 C CA . ASN A 1 89 ? -5.656 -2.552 10.604 1.00 91.50 89 ASN A CA 1
ATOM 713 C C . ASN A 1 89 ? -6.687 -2.834 9.502 1.00 91.50 89 ASN A C 1
ATOM 715 O O . ASN A 1 89 ? -6.521 -2.356 8.389 1.00 91.50 89 ASN A O 1
ATOM 719 N N . VAL A 1 90 ? -7.794 -3.523 9.815 1.00 91.69 90 VAL A N 1
ATOM 720 C CA . VAL A 1 90 ? -8.871 -3.771 8.839 1.00 91.69 90 VAL A CA 1
ATOM 721 C C . VAL A 1 90 ? -9.483 -2.463 8.328 1.00 91.69 90 VAL A C 1
ATOM 723 O O . VAL A 1 90 ? -9.697 -2.330 7.126 1.00 91.69 90 VAL A O 1
ATOM 726 N N . MET A 1 91 ? -9.745 -1.486 9.203 1.00 92.62 91 MET A N 1
ATOM 727 C CA . MET A 1 91 ? -10.260 -0.174 8.790 1.00 92.62 91 MET A CA 1
ATOM 728 C C . MET A 1 91 ? -9.285 0.554 7.857 1.00 92.62 91 MET A C 1
ATOM 730 O O . MET A 1 91 ? -9.715 1.143 6.870 1.00 92.62 91 MET A O 1
ATOM 734 N N . GLU A 1 92 ? -7.984 0.502 8.138 1.00 94.69 92 GLU A N 1
ATOM 735 C CA . GLU A 1 92 ? -6.954 1.135 7.310 1.00 94.69 92 GLU A CA 1
ATOM 736 C C . GLU A 1 92 ? -6.761 0.424 5.968 1.00 94.69 92 GLU A C 1
ATOM 738 O O . GLU A 1 92 ? -6.641 1.096 4.942 1.00 94.69 92 GLU A O 1
ATOM 743 N N . SER A 1 93 ? -6.804 -0.911 5.940 1.00 93.06 93 SER A N 1
ATOM 744 C CA . SER A 1 93 ? -6.780 -1.676 4.690 1.00 93.06 93 SER A CA 1
ATOM 745 C C . SER A 1 93 ? -8.020 -1.382 3.839 1.00 93.06 93 SER A C 1
ATOM 747 O O . SER A 1 93 ? -7.888 -1.147 2.642 1.00 93.06 93 SER A O 1
ATOM 749 N N . LEU A 1 94 ? -9.218 -1.341 4.441 1.00 93.50 94 LEU A N 1
ATOM 750 C CA . LEU A 1 94 ? -10.459 -1.001 3.731 1.00 93.50 94 LEU A CA 1
ATOM 751 C C . LEU A 1 94 ? -10.438 0.432 3.199 1.00 93.50 94 LEU A C 1
ATOM 753 O O . LEU A 1 94 ? -10.822 0.654 2.057 1.00 93.50 94 LEU A O 1
ATOM 757 N N . TYR A 1 95 ? -9.963 1.388 3.998 1.00 94.44 95 TYR A N 1
ATOM 758 C CA . TYR A 1 95 ? -9.790 2.768 3.549 1.00 94.44 95 TYR A CA 1
ATOM 759 C C . TYR A 1 95 ? -8.862 2.834 2.332 1.00 94.44 95 TYR A C 1
ATOM 761 O O . TYR A 1 95 ? -9.231 3.403 1.314 1.00 94.44 95 TYR A O 1
ATOM 769 N N . SER A 1 96 ? -7.705 2.169 2.399 1.00 94.06 96 SER A N 1
ATOM 770 C CA . SER A 1 96 ? -6.751 2.117 1.283 1.00 94.06 96 SER A CA 1
ATOM 771 C C . SER A 1 96 ? -7.372 1.495 0.030 1.00 94.06 96 SER A C 1
ATOM 773 O O . SER A 1 96 ? -7.181 2.004 -1.066 1.00 94.06 96 SER A O 1
ATOM 775 N N . LEU A 1 97 ? -8.147 0.417 0.175 1.00 92.19 97 LEU A N 1
ATOM 776 C CA . LEU A 1 97 ? -8.829 -0.232 -0.948 1.00 92.19 97 LEU A CA 1
ATOM 777 C C . LEU A 1 97 ? -9.860 0.678 -1.622 1.00 92.19 97 LEU A C 1
ATOM 779 O O . LEU A 1 97 ? -9.944 0.677 -2.845 1.00 92.19 97 LEU A O 1
ATOM 783 N N . LEU A 1 98 ? -10.628 1.437 -0.837 1.00 93.31 98 LEU A N 1
ATOM 784 C CA . LEU A 1 98 ? -11.643 2.354 -1.358 1.00 93.31 98 LEU A CA 1
ATOM 785 C C . LEU A 1 98 ? -11.007 3.570 -2.042 1.00 93.31 98 LEU A C 1
ATOM 787 O O . LEU A 1 98 ? -11.389 3.915 -3.154 1.00 93.31 98 LEU A O 1
ATOM 791 N N . GLU A 1 99 ? -10.004 4.190 -1.420 1.00 93.00 99 GLU A N 1
ATOM 792 C CA . GLU A 1 99 ? -9.321 5.360 -1.996 1.00 93.00 99 GLU A CA 1
ATOM 793 C C . GLU A 1 99 ? -8.517 5.011 -3.258 1.00 93.00 99 GLU A C 1
ATOM 795 O O . GLU A 1 99 ? -8.338 5.844 -4.147 1.00 93.00 99 GLU A O 1
ATOM 800 N N . LEU A 1 100 ? -8.032 3.770 -3.358 1.00 94.19 100 LEU A N 1
ATOM 801 C CA . LEU A 1 100 ? -7.217 3.293 -4.477 1.00 94.19 100 LEU A CA 1
ATOM 802 C C . LEU A 1 100 ? -8.014 2.439 -5.474 1.00 94.19 100 LEU A C 1
ATOM 804 O O . LEU A 1 100 ? -7.423 1.830 -6.370 1.00 94.19 100 LEU A O 1
ATOM 808 N N . GLU A 1 101 ? -9.345 2.403 -5.357 1.00 92.88 101 GLU A N 1
ATOM 809 C CA . GLU A 1 101 ? -10.218 1.592 -6.214 1.00 92.88 101 GLU A CA 1
ATOM 810 C C . GLU A 1 101 ? -10.000 1.910 -7.698 1.00 92.88 101 GLU A C 1
ATOM 812 O O . GLU A 1 101 ? -9.846 0.995 -8.502 1.00 92.88 101 GLU A O 1
ATOM 817 N N . ASN A 1 102 ? -9.877 3.192 -8.058 1.00 88.88 102 ASN A N 1
ATOM 818 C CA . ASN A 1 102 ? -9.675 3.629 -9.447 1.00 88.88 102 ASN A CA 1
ATOM 819 C C . ASN A 1 102 ? -8.389 3.084 -10.093 1.00 88.88 102 ASN A C 1
ATOM 821 O O . ASN A 1 102 ? -8.292 3.031 -11.324 1.00 88.88 102 ASN A O 1
ATOM 825 N N . LEU A 1 103 ? -7.410 2.693 -9.273 1.00 92.62 103 LEU A N 1
ATOM 826 C CA . LEU A 1 103 ? -6.191 2.034 -9.722 1.00 92.62 103 LEU A CA 1
ATOM 827 C C . LEU A 1 103 ? -6.331 0.511 -9.716 1.00 92.62 103 LEU A C 1
ATOM 829 O O . LEU A 1 103 ? -5.922 -0.122 -10.674 1.00 92.62 103 LEU A O 1
ATOM 833 N N . PHE A 1 104 ? -6.849 -0.102 -8.650 1.00 93.50 104 PHE A N 1
ATOM 834 C CA . PHE A 1 104 ? -6.862 -1.567 -8.550 1.00 93.50 104 PHE A CA 1
ATOM 835 C C . PHE A 1 104 ? -7.984 -2.219 -9.360 1.00 93.50 104 PHE A C 1
ATOM 837 O O . PHE A 1 104 ? -7.815 -3.320 -9.889 1.00 93.50 104 PHE A O 1
ATOM 844 N N . LEU A 1 105 ? -9.135 -1.558 -9.477 1.00 93.12 105 LEU A N 1
ATOM 845 C CA . LEU A 1 105 ? -10.249 -2.068 -10.259 1.00 93.12 105 LEU A CA 1
ATOM 846 C C . LEU A 1 105 ? -9.848 -2.137 -11.738 1.00 93.12 105 LEU A C 1
ATOM 848 O O . LEU A 1 105 ? -9.309 -1.186 -12.304 1.00 93.12 105 LEU A O 1
ATOM 852 N N . ASN A 1 106 ? -10.132 -3.277 -12.368 1.00 92.75 106 ASN A N 1
ATOM 853 C CA . ASN A 1 106 ? -9.798 -3.582 -13.763 1.00 92.75 106 ASN A CA 1
ATOM 854 C C . ASN A 1 106 ? -8.296 -3.612 -14.093 1.00 92.75 106 ASN A C 1
ATOM 856 O O . ASN A 1 106 ? -7.969 -3.642 -15.280 1.00 92.75 106 ASN A O 1
ATOM 860 N N . HIS A 1 107 ? -7.408 -3.660 -13.095 1.00 95.69 107 HIS A N 1
ATOM 861 C CA . HIS A 1 107 ? -5.961 -3.768 -13.286 1.00 95.69 107 HIS A CA 1
ATOM 862 C C . HIS A 1 107 ? -5.404 -5.108 -12.812 1.00 95.69 107 HIS A C 1
ATOM 864 O O . HIS A 1 107 ? -5.982 -5.798 -11.971 1.00 95.69 107 HIS A O 1
ATOM 870 N N . ASP A 1 108 ? -4.268 -5.483 -13.387 1.00 95.19 108 ASP A N 1
ATOM 871 C CA . ASP A 1 108 ? -3.516 -6.669 -13.013 1.00 95.19 108 ASP A CA 1
ATOM 872 C C . ASP A 1 108 ? -2.740 -6.411 -11.712 1.00 95.19 108 ASP A C 1
ATOM 874 O O . ASP A 1 108 ? -1.885 -5.529 -11.632 1.00 95.19 108 ASP A O 1
ATOM 878 N N . ILE A 1 109 ? -3.047 -7.199 -10.681 1.00 95.19 109 ILE A N 1
ATOM 879 C CA . ILE A 1 109 ? -2.358 -7.172 -9.383 1.00 95.19 109 ILE A CA 1
ATOM 880 C C . ILE A 1 109 ? -1.496 -8.417 -9.146 1.00 95.19 109 ILE A C 1
ATOM 882 O O . ILE A 1 109 ? -0.938 -8.573 -8.064 1.00 95.19 109 ILE A O 1
ATOM 886 N N . GLN A 1 110 ? -1.385 -9.325 -10.119 1.00 94.88 110 GLN A N 1
ATOM 887 C CA . GLN A 1 110 ? -0.684 -10.606 -9.952 1.00 94.88 110 GLN A CA 1
ATOM 888 C C . GLN A 1 110 ? 0.828 -10.423 -9.801 1.00 94.88 110 GLN A C 1
ATOM 890 O O . GLN A 1 110 ? 1.489 -11.242 -9.168 1.00 94.88 110 GLN A O 1
ATOM 895 N N . SER A 1 111 ? 1.365 -9.322 -10.333 1.00 95.25 111 SER A N 1
ATOM 896 C CA . SER A 1 111 ? 2.758 -8.910 -10.118 1.00 95.25 111 SER A CA 1
ATOM 897 C C . SER A 1 111 ? 3.001 -8.293 -8.729 1.00 95.25 111 SER A C 1
ATOM 899 O O . SER A 1 111 ? 4.127 -7.961 -8.378 1.00 95.25 111 SER A O 1
ATOM 901 N N . ILE A 1 112 ? 1.972 -8.138 -7.894 1.00 97.00 112 ILE A N 1
ATOM 902 C CA . ILE A 1 112 ? 2.154 -7.766 -6.490 1.00 97.00 112 ILE A CA 1
ATOM 903 C C . ILE A 1 112 ? 2.181 -9.061 -5.669 1.00 97.00 112 ILE A C 1
ATOM 905 O O . ILE A 1 112 ? 1.184 -9.787 -5.628 1.00 97.00 112 ILE A O 1
ATOM 909 N N . PRO A 1 113 ? 3.290 -9.385 -4.982 1.00 96.62 113 PRO A N 1
ATOM 910 C CA . PRO A 1 113 ? 3.387 -10.639 -4.257 1.00 96.62 113 PRO A CA 1
ATOM 911 C C . PRO A 1 113 ? 2.377 -10.687 -3.092 1.00 96.62 113 PRO A C 1
ATOM 913 O O . PRO A 1 113 ? 2.144 -9.668 -2.433 1.00 96.62 113 PRO A O 1
ATOM 916 N N . PRO A 1 114 ? 1.819 -11.870 -2.753 1.00 95.88 114 PRO A N 1
ATOM 917 C CA . PRO A 1 114 ? 0.723 -11.984 -1.783 1.00 95.88 114 PRO A CA 1
ATOM 918 C C . PRO A 1 114 ? 0.996 -11.337 -0.420 1.00 95.88 114 PRO A C 1
ATOM 920 O O . PRO A 1 114 ? 0.121 -10.703 0.162 1.00 95.88 114 PRO A O 1
ATOM 923 N N . HIS A 1 115 ? 2.230 -11.426 0.083 1.00 95.88 115 HIS A N 1
ATOM 924 C CA . HIS A 1 115 ? 2.605 -10.830 1.368 1.00 95.88 115 HIS A CA 1
ATOM 925 C C . HIS A 1 115 ? 2.542 -9.290 1.381 1.00 95.88 115 HIS A C 1
ATOM 927 O O . HIS A 1 115 ? 2.403 -8.706 2.454 1.00 95.88 115 HIS A O 1
ATOM 933 N N . LEU A 1 116 ? 2.616 -8.634 0.218 1.00 96.94 116 LEU A N 1
ATOM 934 C CA . LEU A 1 116 ? 2.413 -7.189 0.075 1.00 96.94 116 LEU A CA 1
ATOM 935 C C . LEU A 1 116 ? 0.940 -6.826 -0.121 1.00 96.94 116 LEU A C 1
ATOM 937 O O . LEU A 1 116 ? 0.503 -5.805 0.408 1.00 96.94 116 LEU A O 1
ATOM 941 N N . LEU A 1 117 ? 0.155 -7.686 -0.779 1.00 94.81 117 LEU A N 1
ATOM 942 C CA . LEU A 1 117 ? -1.310 -7.560 -0.823 1.00 94.81 117 LEU A CA 1
ATOM 943 C C . LEU A 1 117 ? -1.947 -7.704 0.569 1.00 94.81 117 LEU A C 1
ATOM 945 O O . LEU A 1 117 ? -2.996 -7.133 0.841 1.00 94.81 117 LEU A O 1
ATOM 949 N N . HIS A 1 118 ? -1.301 -8.420 1.490 1.00 93.12 118 HIS A N 1
ATOM 950 C CA . HIS A 1 118 ? -1.725 -8.490 2.893 1.00 93.12 118 HIS A CA 1
ATOM 951 C C . HIS A 1 118 ? -1.373 -7.247 3.724 1.00 93.12 118 HIS A C 1
ATOM 953 O O . HIS A 1 118 ? -1.731 -7.204 4.898 1.00 93.12 118 HIS A O 1
ATOM 959 N N . ARG A 1 119 ? -0.668 -6.269 3.141 1.00 94.75 119 ARG A N 1
ATOM 960 C CA . ARG A 1 119 ? -0.165 -5.062 3.814 1.00 94.75 119 ARG A CA 1
ATOM 961 C C . ARG A 1 119 ? -0.671 -3.771 3.165 1.00 94.75 119 ARG A C 1
ATOM 963 O O . ARG A 1 119 ? 0.038 -2.764 3.143 1.00 94.75 119 ARG A O 1
ATOM 970 N N . LEU A 1 120 ? -1.873 -3.793 2.587 1.00 92.12 120 LEU A N 1
ATOM 971 C CA . LEU A 1 120 ? -2.436 -2.640 1.871 1.00 92.12 120 LEU A CA 1
ATOM 972 C C . LEU A 1 120 ? -2.674 -1.423 2.770 1.00 92.12 120 LEU A C 1
ATOM 974 O O . LEU A 1 120 ? -2.684 -0.307 2.267 1.00 92.12 120 LEU A O 1
ATOM 978 N N . GLU A 1 121 ? -2.774 -1.600 4.089 1.00 94.62 121 GLU A N 1
ATOM 979 C CA . GLU A 1 121 ? -2.785 -0.496 5.054 1.00 94.62 121 GLU A CA 1
ATOM 980 C C . GLU A 1 121 ? -1.530 0.386 4.969 1.00 94.62 121 GLU A C 1
ATOM 982 O O . GLU A 1 121 ? -1.590 1.570 5.295 1.00 94.62 121 GLU A O 1
ATOM 987 N N . CYS A 1 122 ? -0.406 -0.145 4.468 1.00 96.56 122 CYS A N 1
ATOM 988 C CA . CYS A 1 122 ? 0.799 0.647 4.216 1.00 96.56 122 CYS A CA 1
ATOM 989 C C . CYS A 1 122 ? 0.592 1.702 3.119 1.00 96.56 122 CYS A C 1
ATOM 991 O O . CYS A 1 122 ? 1.357 2.654 3.059 1.00 96.56 122 CYS A O 1
ATOM 993 N N . LEU A 1 123 ? -0.424 1.545 2.263 1.00 96.06 123 LEU A N 1
ATOM 994 C CA . LEU A 1 123 ? -0.730 2.460 1.164 1.00 96.06 123 LEU A CA 1
ATOM 995 C C . LEU A 1 123 ? -1.808 3.493 1.529 1.00 96.06 123 LEU A C 1
ATOM 997 O O . LEU A 1 123 ? -2.210 4.268 0.666 1.00 96.06 123 LEU A O 1
ATOM 1001 N N . LYS A 1 124 ? -2.243 3.561 2.793 1.00 94.94 124 LYS A N 1
ATOM 1002 C CA . LYS A 1 124 ? -3.330 4.435 3.274 1.00 94.94 124 LYS A CA 1
ATOM 1003 C C . LYS A 1 124 ? -3.181 5.911 2.902 1.00 94.94 124 LYS A C 1
ATOM 1005 O O . LYS A 1 124 ? -4.182 6.598 2.741 1.00 94.94 124 LYS A O 1
ATOM 1010 N N . LYS A 1 125 ? -1.950 6.423 2.827 1.00 95.44 125 LYS A N 1
ATOM 1011 C CA . LYS A 1 125 ? -1.664 7.830 2.493 1.00 95.44 125 LYS A CA 1
ATOM 1012 C C . LYS A 1 125 ? -1.246 8.026 1.035 1.00 95.44 125 LYS A C 1
ATOM 1014 O O . LYS A 1 125 ? -0.698 9.068 0.689 1.00 95.44 125 LYS A O 1
ATOM 1019 N N . SER A 1 126 ? -1.492 7.027 0.196 1.00 96.25 126 SER A N 1
ATOM 1020 C CA . SER A 1 126 ? -1.258 7.121 -1.239 1.00 96.25 126 SER A CA 1
ATOM 1021 C C . SER A 1 126 ? -2.427 7.822 -1.923 1.00 96.25 126 SER A C 1
ATOM 1023 O O . SER A 1 126 ? -3.552 7.814 -1.430 1.00 96.25 126 SER A O 1
ATOM 1025 N N . GLN A 1 127 ? -2.162 8.383 -3.094 1.00 95.56 127 GLN A N 1
ATOM 1026 C CA . GLN A 1 127 ? -3.160 8.997 -3.961 1.00 95.56 127 GLN A CA 1
ATOM 1027 C C . GLN A 1 127 ? -3.077 8.403 -5.365 1.00 95.56 127 GLN A C 1
ATOM 1029 O O . GLN A 1 127 ? -1.989 8.066 -5.835 1.00 95.56 127 GLN A O 1
ATOM 1034 N N . VAL A 1 128 ? -4.215 8.317 -6.052 1.00 96.69 128 VAL A N 1
ATOM 1035 C CA . VAL A 1 128 ? -4.247 8.004 -7.483 1.00 96.69 128 VAL A CA 1
ATOM 1036 C C . VAL A 1 128 ? -4.178 9.312 -8.262 1.00 96.69 128 VAL A C 1
ATOM 1038 O O . VAL A 1 128 ? -5.096 10.131 -8.231 1.00 96.69 128 VAL A O 1
ATOM 1041 N N . VAL A 1 129 ? -3.068 9.520 -8.961 1.00 96.62 129 VAL A N 1
ATOM 1042 C CA . VAL A 1 129 ? -2.907 10.621 -9.906 1.00 96.62 129 VAL A CA 1
ATOM 1043 C C . VAL A 1 129 ? -3.381 10.135 -11.263 1.00 96.62 129 VAL A C 1
ATOM 1045 O O . VAL A 1 129 ? -2.717 9.313 -11.893 1.00 96.62 129 VAL A O 1
ATOM 1048 N N . GLU A 1 130 ? -4.524 10.655 -11.704 1.00 95.94 130 GLU A N 1
ATOM 1049 C CA . GLU A 1 130 ? -5.125 10.301 -12.987 1.00 95.94 130 GLU A CA 1
ATOM 1050 C C . GLU A 1 130 ? -5.197 11.474 -13.966 1.00 95.94 130 GLU A C 1
ATOM 1052 O O . GLU A 1 130 ? -5.331 12.639 -13.561 1.00 95.94 130 GLU A O 1
ATOM 1057 N N . SER A 1 131 ? -5.099 11.143 -15.254 1.00 95.62 131 SER A N 1
ATOM 1058 C CA . SER A 1 131 ? -5.353 12.065 -16.357 1.00 95.62 131 SER A CA 1
ATOM 1059 C C . SER A 1 131 ? -6.830 12.442 -16.428 1.00 95.62 131 SER A C 1
ATOM 1061 O O . SER A 1 131 ? -7.699 11.611 -16.163 1.00 95.62 131 SER A O 1
ATOM 1063 N N . ASP A 1 132 ? -7.120 13.652 -16.890 1.00 93.94 132 ASP A N 1
ATOM 1064 C CA . ASP A 1 132 ? -8.486 14.092 -17.168 1.00 93.94 132 ASP A CA 1
ATOM 1065 C C . ASP A 1 132 ? -8.568 14.848 -18.504 1.00 93.94 132 ASP A C 1
ATOM 1067 O O . ASP A 1 132 ? -7.572 15.040 -19.201 1.00 93.94 132 ASP A O 1
ATOM 1071 N N . SER A 1 133 ? -9.770 15.291 -18.885 1.00 93.94 133 SER A N 1
ATOM 1072 C CA . SER A 1 133 ? -9.997 15.993 -20.157 1.00 93.94 133 SER A CA 1
ATOM 1073 C C . SER A 1 133 ? -9.220 17.310 -20.304 1.00 93.94 133 SER A C 1
ATOM 1075 O O . SER A 1 133 ? -9.175 17.865 -21.399 1.00 93.94 133 SER A O 1
ATOM 1077 N N . LYS A 1 134 ? -8.692 17.865 -19.207 1.00 94.62 134 LYS A N 1
ATOM 1078 C CA . LYS A 1 134 ? -7.922 19.116 -19.185 1.00 94.62 134 LYS A CA 1
ATOM 1079 C C . LYS A 1 134 ? -6.421 18.851 -19.155 1.00 94.62 134 LYS A C 1
ATOM 1081 O O . LYS A 1 134 ? -5.672 19.674 -19.673 1.00 94.62 134 LYS A O 1
ATOM 1086 N N . ASP A 1 135 ? -5.996 17.735 -18.568 1.00 94.81 135 ASP A N 1
ATOM 1087 C CA . ASP A 1 135 ? -4.591 17.352 -18.482 1.00 94.81 135 ASP A CA 1
ATOM 1088 C C . ASP A 1 135 ? -4.396 15.842 -18.689 1.00 94.81 135 ASP A C 1
ATOM 1090 O O . ASP A 1 135 ? -4.428 15.035 -17.756 1.00 94.81 135 ASP A O 1
ATOM 1094 N N . LEU A 1 136 ? -4.154 15.472 -19.950 1.00 94.88 136 LEU A N 1
ATOM 1095 C CA . LEU A 1 136 ? -3.859 14.096 -20.357 1.00 94.88 136 LEU A CA 1
ATOM 1096 C C . LEU A 1 136 ? -2.484 13.614 -19.866 1.00 94.88 136 LEU A C 1
ATOM 1098 O O . LEU A 1 136 ? -2.263 12.416 -19.734 1.00 94.88 136 LEU A O 1
ATOM 1102 N N . MET A 1 137 ? -1.559 14.539 -19.590 1.00 94.62 137 MET A N 1
ATOM 1103 C CA . MET A 1 137 ? -0.177 14.233 -19.203 1.00 94.62 137 MET A CA 1
ATOM 1104 C C . MET A 1 137 ? 0.047 14.343 -17.694 1.00 94.62 137 MET A C 1
ATOM 1106 O O . MET A 1 137 ? 1.175 14.165 -17.232 1.00 94.62 137 MET A O 1
ATOM 1110 N N . LYS A 1 138 ? -1.007 14.609 -16.916 1.00 96.06 138 LYS A N 1
ATOM 1111 C CA . LYS A 1 138 ? -0.943 14.801 -15.464 1.00 96.06 138 LYS A CA 1
ATOM 1112 C C . LYS A 1 138 ? -0.156 13.707 -14.735 1.00 96.06 138 LYS A C 1
ATOM 1114 O O . LYS A 1 138 ? 0.773 14.071 -14.015 1.00 96.06 138 LYS A O 1
ATOM 1119 N N . PRO A 1 139 ? -0.416 12.398 -14.940 1.00 94.81 139 PRO A N 1
ATOM 1120 C CA . PRO A 1 139 ? 0.304 11.351 -14.214 1.00 94.81 139 PRO A CA 1
ATOM 1121 C C . PRO A 1 139 ? 1.807 11.369 -14.527 1.00 94.81 139 PRO A C 1
ATOM 1123 O O . PRO A 1 139 ? 2.639 11.378 -13.619 1.00 94.81 139 PRO A O 1
ATOM 1126 N N . TYR A 1 140 ? 2.152 11.482 -15.813 1.00 93.31 140 TYR A N 1
ATOM 1127 C CA . TYR A 1 140 ? 3.534 11.604 -16.277 1.00 93.31 140 TYR A CA 1
ATOM 1128 C C . TYR A 1 140 ? 4.237 12.829 -15.674 1.00 93.31 140 TYR A C 1
ATOM 1130 O O . TYR A 1 140 ? 5.317 12.703 -15.095 1.00 93.31 140 TYR A O 1
ATOM 1138 N N . ASN A 1 141 ? 3.621 14.010 -15.775 1.00 93.75 141 ASN A N 1
ATOM 1139 C CA . ASN A 1 141 ? 4.197 15.269 -15.305 1.00 93.75 141 ASN A CA 1
ATOM 1140 C C . ASN A 1 141 ? 4.401 15.264 -13.788 1.00 93.75 141 ASN A C 1
ATOM 1142 O O . ASN A 1 141 ? 5.438 15.721 -13.305 1.00 93.75 141 ASN A O 1
ATOM 1146 N N . THR A 1 142 ? 3.443 14.722 -13.029 1.00 95.00 142 THR A N 1
ATOM 1147 C CA . THR A 1 142 ? 3.566 14.590 -11.575 1.00 95.00 142 THR A CA 1
ATOM 1148 C C . THR A 1 142 ? 4.765 13.728 -11.203 1.00 95.00 142 THR A C 1
ATOM 1150 O O . THR A 1 142 ? 5.609 14.178 -10.428 1.00 95.00 142 THR A O 1
ATOM 1153 N N . VAL A 1 143 ? 4.890 12.530 -11.782 1.00 94.31 143 VAL A N 1
ATOM 1154 C CA . VAL A 1 143 ? 6.015 11.633 -11.481 1.00 94.31 143 VAL A CA 1
ATOM 1155 C C . VAL A 1 143 ? 7.344 12.262 -11.911 1.00 94.31 143 VAL A C 1
ATOM 1157 O O . VAL A 1 143 ? 8.272 12.320 -11.107 1.00 94.31 143 VAL A O 1
ATOM 1160 N N . ASN A 1 144 ? 7.432 12.825 -13.119 1.00 92.19 144 ASN A N 1
ATOM 1161 C CA . ASN A 1 144 ? 8.660 13.452 -13.625 1.00 92.19 144 ASN A CA 1
ATOM 1162 C C . ASN A 1 144 ? 9.157 14.611 -12.730 1.00 92.19 144 ASN A C 1
ATOM 1164 O O . ASN A 1 144 ? 10.352 14.735 -12.435 1.00 92.19 144 ASN A O 1
ATOM 1168 N N . ASN A 1 145 ? 8.232 15.436 -12.229 1.00 92.12 145 ASN A N 1
ATOM 1169 C CA . ASN A 1 145 ? 8.551 16.534 -11.314 1.00 92.12 145 ASN A CA 1
ATOM 1170 C C . ASN A 1 145 ? 9.047 16.036 -9.947 1.00 92.12 145 ASN A C 1
ATOM 1172 O O . ASN A 1 145 ? 9.961 16.626 -9.365 1.00 92.12 145 ASN A O 1
ATOM 1176 N N . LEU A 1 146 ? 8.471 14.950 -9.426 1.00 93.56 146 LEU A N 1
ATOM 1177 C CA . LEU A 1 146 ? 8.902 14.355 -8.158 1.00 93.56 146 LEU A CA 1
ATOM 1178 C C . LEU A 1 146 ? 10.300 13.730 -8.277 1.00 93.56 146 LEU A C 1
ATOM 1180 O O . LEU A 1 146 ? 11.156 13.952 -7.413 1.00 93.56 146 LEU A O 1
ATOM 1184 N N . ILE A 1 147 ? 10.571 13.025 -9.381 1.00 91.81 147 ILE A N 1
ATOM 1185 C CA . ILE A 1 147 ? 11.890 12.438 -9.664 1.00 91.81 147 ILE A CA 1
ATOM 1186 C C . ILE A 1 147 ? 12.976 13.513 -9.688 1.00 91.81 147 ILE A C 1
ATOM 1188 O O . ILE A 1 147 ? 14.028 13.348 -9.071 1.00 91.81 147 ILE A O 1
ATOM 1192 N N . SER A 1 148 ? 12.698 14.652 -10.325 1.00 86.69 148 SER A N 1
ATOM 1193 C CA . SER A 1 148 ? 13.653 15.757 -10.459 1.00 86.69 148 SER A CA 1
ATOM 1194 C C . SER A 1 148 ? 14.188 16.295 -9.126 1.00 86.69 148 SER A C 1
ATOM 1196 O O . SER A 1 148 ? 15.231 16.950 -9.125 1.00 86.69 148 SER A O 1
ATOM 1198 N N . ASN A 1 149 ? 13.503 16.021 -8.013 1.00 86.81 149 ASN A N 1
ATOM 1199 C CA . ASN A 1 149 ? 13.874 16.447 -6.664 1.00 86.81 149 ASN A CA 1
ATOM 1200 C C . ASN A 1 149 ? 14.477 15.324 -5.801 1.00 86.81 149 ASN A C 1
ATOM 1202 O O . ASN A 1 149 ? 14.716 15.548 -4.611 1.00 86.81 149 ASN A O 1
ATOM 1206 N N . SER A 1 150 ? 14.697 14.134 -6.359 1.00 90.19 150 SER A N 1
ATOM 1207 C CA . SER A 1 150 ? 15.188 12.947 -5.645 1.00 90.19 150 SER A CA 1
ATOM 1208 C C . SER A 1 150 ? 16.679 12.713 -5.890 1.00 90.19 150 SER A C 1
ATOM 1210 O O . SER A 1 150 ? 17.197 13.102 -6.934 1.00 90.19 150 SER A O 1
ATOM 1212 N N . LYS A 1 151 ? 17.380 12.099 -4.933 1.00 90.88 151 LYS A N 1
ATOM 1213 C CA . LYS A 1 151 ? 18.816 11.777 -5.060 1.00 90.88 151 LYS A CA 1
ATOM 1214 C C . LYS A 1 151 ? 19.041 10.344 -5.518 1.00 90.88 151 LYS A C 1
ATOM 1216 O O . LYS A 1 151 ? 19.869 10.104 -6.386 1.00 90.88 151 LYS A O 1
ATOM 1221 N N . GLU A 1 152 ? 18.275 9.420 -4.957 1.00 92.75 152 GLU A N 1
ATOM 1222 C CA . GLU A 1 152 ? 18.336 8.003 -5.296 1.00 92.75 152 GLU A CA 1
ATOM 1223 C C . GLU A 1 152 ? 17.077 7.631 -6.070 1.00 92.75 152 GLU A C 1
ATOM 1225 O O . GLU A 1 152 ? 15.969 7.976 -5.660 1.00 92.75 152 GLU A O 1
ATOM 1230 N N . ILE A 1 153 ? 17.236 6.934 -7.192 1.00 95.44 153 ILE A N 1
ATOM 1231 C CA . ILE A 1 153 ? 16.128 6.506 -8.043 1.00 95.44 153 ILE A CA 1
ATOM 1232 C C . ILE A 1 153 ? 16.269 5.011 -8.298 1.00 95.44 153 ILE A C 1
ATOM 1234 O O . ILE A 1 153 ? 17.201 4.555 -8.953 1.00 95.44 153 ILE A O 1
ATOM 1238 N N . ASN A 1 154 ? 15.308 4.235 -7.816 1.00 96.56 154 ASN A N 1
ATOM 1239 C CA . ASN A 1 154 ? 15.183 2.819 -8.116 1.00 96.56 154 ASN A CA 1
ATOM 1240 C C . ASN A 1 154 ? 13.958 2.627 -9.013 1.00 96.56 154 ASN A C 1
ATOM 1242 O O . ASN A 1 154 ? 12.839 2.930 -8.601 1.00 96.56 154 ASN A O 1
ATOM 1246 N N . LEU A 1 155 ? 14.160 2.131 -10.230 1.00 95.81 155 LEU A N 1
ATOM 1247 C CA . LEU A 1 155 ? 13.086 1.825 -11.171 1.00 95.81 155 LEU A CA 1
ATOM 1248 C C . LEU A 1 155 ? 12.977 0.312 -11.334 1.00 95.81 155 LEU A C 1
ATOM 1250 O O . LEU A 1 155 ? 13.973 -0.360 -11.582 1.00 95.81 155 LEU A O 1
ATOM 1254 N N . LEU A 1 156 ? 11.761 -0.205 -11.231 1.00 96.81 156 LEU A N 1
ATOM 1255 C CA . LEU A 1 156 ? 11.384 -1.564 -11.597 1.00 96.81 156 LEU A CA 1
ATOM 1256 C C . LEU A 1 156 ? 10.316 -1.455 -12.678 1.00 96.81 156 LEU A C 1
ATOM 1258 O O . LEU A 1 156 ? 9.267 -0.874 -12.415 1.00 96.81 156 LEU A O 1
ATOM 1262 N N . SER A 1 157 ? 10.558 -1.947 -13.890 1.00 92.69 157 SER A N 1
ATOM 1263 C CA . SER A 1 157 ? 9.587 -1.744 -14.969 1.00 92.69 157 SER A CA 1
ATOM 1264 C C . SER A 1 157 ? 9.729 -2.720 -16.132 1.00 92.69 157 SER A C 1
ATOM 1266 O O . SER A 1 157 ? 10.829 -2.979 -16.614 1.00 92.69 157 SER A O 1
ATOM 1268 N N . SER A 1 158 ? 8.588 -3.182 -16.645 1.00 92.31 158 SER A N 1
ATOM 1269 C CA . SER A 1 158 ? 8.462 -3.878 -17.937 1.00 92.31 158 SER A CA 1
ATOM 1270 C C . SER A 1 158 ? 8.086 -2.955 -19.098 1.00 92.31 158 SER A C 1
ATOM 1272 O O . SER A 1 158 ? 7.876 -3.413 -20.224 1.00 92.31 158 SER A O 1
ATOM 1274 N N . ILE A 1 159 ? 8.046 -1.645 -18.847 1.00 92.50 159 ILE A N 1
ATOM 1275 C CA . ILE A 1 159 ? 7.813 -0.609 -19.853 1.00 92.50 159 ILE A CA 1
ATOM 1276 C C . ILE A 1 159 ? 8.895 0.466 -19.813 1.00 92.50 159 ILE A C 1
ATOM 1278 O O . ILE A 1 159 ? 9.481 0.763 -18.770 1.00 92.50 159 ILE A O 1
ATOM 1282 N N . TYR A 1 160 ? 9.126 1.083 -20.966 1.00 90.19 160 TYR A N 1
ATOM 1283 C CA . TYR A 1 160 ? 10.023 2.220 -21.097 1.00 90.19 160 TYR A CA 1
ATOM 1284 C C . TYR A 1 160 ? 9.221 3.527 -21.045 1.00 90.19 160 TYR A C 1
ATOM 1286 O O . TYR A 1 160 ? 8.314 3.727 -21.856 1.00 90.19 160 TYR A O 1
ATOM 1294 N N . TYR A 1 161 ? 9.573 4.433 -20.128 1.00 86.38 161 TYR A N 1
ATOM 1295 C CA . TYR A 1 161 ? 8.977 5.771 -20.065 1.00 86.38 161 TYR A CA 1
ATOM 1296 C C . TYR A 1 161 ? 9.864 6.834 -20.708 1.00 86.38 161 TYR A C 1
ATOM 1298 O O . TYR A 1 161 ? 11.083 6.785 -20.547 1.00 86.38 161 TYR A O 1
ATOM 1306 N N . PRO A 1 162 ? 9.281 7.886 -21.317 1.00 82.38 162 PRO A N 1
ATOM 1307 C CA . PRO A 1 162 ? 10.060 8.998 -21.858 1.00 82.38 162 PRO A CA 1
ATOM 1308 C C . PRO A 1 162 ? 10.977 9.680 -20.831 1.00 82.38 162 PRO A C 1
ATOM 1310 O O . PRO A 1 162 ? 12.108 10.022 -21.173 1.00 82.38 162 PRO A O 1
ATOM 1313 N N . PHE A 1 163 ? 10.549 9.799 -19.566 1.00 82.75 163 PHE A N 1
ATOM 1314 C CA . PHE A 1 163 ? 11.351 10.423 -18.508 1.00 82.75 163 PHE A CA 1
ATOM 1315 C C . PHE A 1 163 ? 12.621 9.629 -18.152 1.00 82.75 163 PHE A C 1
ATOM 1317 O O . PHE A 1 163 ? 13.512 10.172 -17.504 1.00 82.75 163 PHE A O 1
ATOM 1324 N N . TYR A 1 164 ? 12.758 8.367 -18.592 1.00 86.50 164 TYR A N 1
ATOM 1325 C CA . TYR A 1 164 ? 13.998 7.601 -18.402 1.00 86.50 164 TYR A CA 1
ATOM 1326 C C . TYR A 1 164 ? 15.175 8.295 -19.075 1.00 86.50 164 TYR A C 1
ATOM 1328 O O . TYR A 1 164 ? 16.275 8.260 -18.537 1.00 86.50 164 TYR A O 1
ATOM 1336 N N . LYS A 1 165 ? 14.934 8.973 -20.204 1.00 84.00 165 LYS A N 1
ATOM 1337 C CA . LYS A 1 165 ? 15.960 9.739 -20.909 1.00 84.00 165 LYS A CA 1
ATOM 1338 C C . LYS A 1 165 ? 16.615 10.770 -19.999 1.00 84.00 165 LYS A C 1
ATOM 1340 O O . LYS A 1 165 ? 17.827 10.756 -19.817 1.00 84.00 165 LYS A O 1
ATOM 1345 N N . ASP A 1 166 ? 15.801 11.644 -19.418 1.00 81.44 166 ASP A N 1
ATOM 1346 C CA . ASP A 1 166 ? 16.303 12.747 -18.606 1.00 81.44 166 ASP A CA 1
ATOM 1347 C C . ASP A 1 166 ? 16.952 12.230 -17.320 1.00 81.44 166 ASP A C 1
ATOM 1349 O O . ASP A 1 166 ? 17.967 12.767 -16.885 1.00 81.44 166 ASP A O 1
ATOM 1353 N N . ILE A 1 167 ? 16.414 11.159 -16.732 1.00 86.44 167 ILE A N 1
ATOM 1354 C CA . ILE A 1 167 ? 17.004 10.517 -15.552 1.00 86.44 167 ILE A CA 1
ATOM 1355 C C . ILE A 1 167 ? 18.394 9.974 -15.872 1.00 86.44 167 ILE A C 1
ATOM 1357 O O . ILE A 1 167 ? 19.355 10.297 -15.178 1.00 86.44 167 ILE A O 1
ATOM 1361 N N . LEU A 1 168 ? 18.498 9.177 -16.934 1.00 86.75 168 LEU A N 1
ATOM 1362 C CA . LEU A 1 168 ? 19.725 8.494 -17.319 1.00 86.75 168 LEU A CA 1
ATOM 1363 C C . LEU A 1 168 ? 20.832 9.474 -17.732 1.00 86.75 168 LEU A C 1
ATOM 1365 O O . LEU A 1 168 ? 21.962 9.345 -17.266 1.00 86.75 168 LEU A O 1
ATOM 1369 N N . LEU A 1 169 ? 20.499 10.502 -18.521 1.00 83.56 169 LEU A N 1
ATOM 1370 C CA . LEU A 1 169 ? 21.454 11.538 -18.942 1.00 83.56 169 LEU A CA 1
ATOM 1371 C C . LEU A 1 169 ? 21.978 12.396 -17.777 1.00 83.56 169 LEU A C 1
ATOM 1373 O O . LEU A 1 169 ? 23.052 12.980 -17.885 1.00 83.56 169 LEU A O 1
ATOM 1377 N N . ASN A 1 170 ? 21.235 12.488 -16.669 1.00 81.44 170 ASN A N 1
ATOM 1378 C CA . ASN A 1 170 ? 21.641 13.232 -15.470 1.00 81.44 170 ASN A CA 1
ATOM 1379 C C . ASN A 1 170 ? 22.172 12.320 -14.344 1.00 81.44 170 ASN A C 1
ATOM 1381 O O . ASN A 1 170 ? 22.331 12.764 -13.198 1.00 81.44 170 ASN A O 1
ATOM 1385 N N . SER A 1 171 ? 22.454 11.052 -14.647 1.00 80.56 171 SER A N 1
ATOM 1386 C CA . SER A 1 171 ? 23.079 10.124 -13.703 1.00 80.56 171 SER A CA 1
ATOM 1387 C C . SER A 1 171 ? 24.448 10.633 -13.226 1.00 80.56 171 SER A C 1
ATOM 1389 O O . SER A 1 171 ? 25.160 11.332 -13.950 1.00 80.56 171 SER A O 1
ATOM 1391 N N . GLY A 1 172 ? 24.799 10.368 -11.964 1.00 74.56 172 GLY A N 1
ATOM 1392 C CA . GLY A 1 172 ? 26.093 10.716 -11.355 1.00 74.56 172 GLY A CA 1
ATOM 1393 C C . GLY A 1 172 ? 26.337 12.201 -11.072 1.00 74.56 172 GLY A C 1
ATOM 1394 O O . GLY A 1 172 ? 27.035 12.546 -10.122 1.00 74.56 172 GLY A O 1
ATOM 1395 N N . SER A 1 173 ? 25.742 13.100 -11.855 1.00 78.12 173 SER A N 1
ATOM 1396 C CA . SER A 1 173 ? 25.732 14.540 -11.573 1.00 78.12 173 SER A CA 1
ATOM 1397 C C . SER A 1 173 ? 24.611 14.926 -10.608 1.00 78.12 173 SER A C 1
ATOM 1399 O O . SER A 1 173 ? 24.770 15.849 -9.807 1.00 78.12 173 SER A O 1
ATOM 1401 N N . LYS A 1 174 ? 23.480 14.212 -10.677 1.00 79.25 174 LYS A N 1
ATOM 1402 C CA . LYS A 1 174 ? 22.267 14.526 -9.915 1.00 79.25 174 LYS A CA 1
ATOM 1403 C C . LYS A 1 174 ? 21.638 13.317 -9.225 1.00 79.25 174 LYS A C 1
ATOM 1405 O O . LYS A 1 174 ? 21.039 13.490 -8.163 1.00 79.25 174 LYS A O 1
ATOM 1410 N N . HIS A 1 175 ? 21.756 12.132 -9.823 1.00 84.50 175 HIS A N 1
ATOM 1411 C CA . HIS A 1 175 ? 21.027 10.944 -9.391 1.00 84.50 175 HIS A CA 1
ATOM 1412 C C . HIS A 1 175 ? 21.908 9.693 -9.344 1.00 84.50 175 HIS A C 1
ATOM 1414 O O . HIS A 1 175 ? 22.644 9.432 -10.298 1.00 84.50 175 HIS A O 1
ATOM 1420 N N . ASP A 1 176 ? 21.737 8.894 -8.292 1.00 88.81 176 ASP A N 1
ATOM 1421 C CA . ASP A 1 176 ? 22.175 7.498 -8.245 1.00 88.81 176 ASP A CA 1
ATOM 1422 C C . ASP A 1 176 ? 21.005 6.610 -8.665 1.00 88.81 176 ASP A C 1
ATOM 1424 O O . ASP A 1 176 ? 19.908 6.694 -8.102 1.00 88.81 176 ASP A O 1
ATOM 1428 N N . ILE A 1 177 ? 21.214 5.782 -9.685 1.00 92.88 177 ILE A N 1
ATOM 1429 C CA . ILE A 1 177 ? 20.138 5.074 -10.372 1.00 92.88 177 ILE A CA 1
ATOM 1430 C C . ILE A 1 177 ? 20.345 3.569 -10.271 1.00 92.88 177 ILE A C 1
ATOM 1432 O O . ILE A 1 177 ? 21.408 3.035 -10.586 1.00 92.88 177 ILE A O 1
ATOM 1436 N N . LYS A 1 178 ? 19.279 2.862 -9.906 1.00 94.81 178 LYS A N 1
ATOM 1437 C CA . LYS A 1 178 ? 19.164 1.414 -10.058 1.00 94.81 178 LYS A CA 1
ATOM 1438 C C . LYS A 1 178 ? 17.984 1.096 -10.956 1.00 94.81 178 LYS A C 1
ATOM 1440 O O . LYS A 1 178 ? 16.865 1.513 -10.675 1.00 94.81 178 LYS A O 1
ATOM 1445 N N . LEU A 1 179 ? 18.226 0.327 -12.004 1.00 94.88 179 LEU A N 1
ATOM 1446 C CA . LEU A 1 179 ? 17.210 -0.125 -12.941 1.00 94.88 179 LEU A CA 1
ATOM 1447 C C . LEU A 1 179 ? 17.070 -1.640 -12.845 1.00 94.88 179 LEU A C 1
ATOM 1449 O O . LEU A 1 179 ? 18.057 -2.352 -12.981 1.00 94.88 179 LEU A O 1
ATOM 1453 N N . ILE A 1 180 ? 15.849 -2.116 -12.634 1.00 96.56 180 ILE A N 1
ATOM 1454 C CA . ILE A 1 180 ? 15.452 -3.519 -12.743 1.00 96.56 180 ILE A CA 1
ATOM 1455 C C . ILE A 1 180 ? 14.434 -3.585 -13.875 1.00 96.56 180 ILE A C 1
ATOM 1457 O O . ILE A 1 180 ? 13.307 -3.105 -13.738 1.00 96.56 180 ILE A O 1
ATOM 1461 N N . VAL A 1 181 ? 14.837 -4.114 -15.022 1.00 95.69 181 VAL A N 1
ATOM 1462 C CA . VAL A 1 181 ? 14.031 -4.047 -16.245 1.00 95.69 181 VAL A CA 1
ATOM 1463 C C . VAL A 1 181 ? 13.987 -5.385 -16.962 1.00 95.69 181 VAL A C 1
ATOM 1465 O O . VAL A 1 181 ? 14.880 -6.215 -16.810 1.00 95.69 181 VAL A O 1
ATOM 1468 N N . THR A 1 182 ? 12.936 -5.595 -17.749 1.00 95.06 182 THR A N 1
ATOM 1469 C CA . THR A 1 182 ? 12.823 -6.778 -18.608 1.00 95.06 182 THR A CA 1
ATOM 1470 C C . THR A 1 182 ? 13.781 -6.686 -19.804 1.00 95.06 182 THR A C 1
ATOM 1472 O O . THR A 1 182 ? 14.115 -5.567 -20.217 1.00 95.06 182 THR A O 1
ATOM 1475 N N . PRO A 1 183 ? 14.165 -7.817 -20.433 1.00 93.56 183 PRO A N 1
ATOM 1476 C CA . PRO A 1 183 ? 15.047 -7.816 -21.608 1.00 93.56 183 PRO A CA 1
ATOM 1477 C C . PRO A 1 183 ? 14.550 -6.884 -22.729 1.00 93.56 183 PRO A C 1
ATOM 1479 O O . PRO A 1 183 ? 15.304 -6.121 -23.324 1.00 93.56 183 PRO A O 1
ATOM 1482 N N . ARG A 1 184 ? 13.230 -6.836 -22.954 1.00 92.06 184 ARG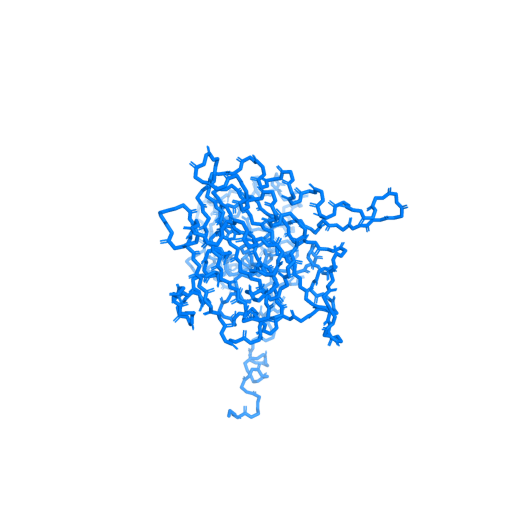 A N 1
ATOM 1483 C CA . ARG A 1 184 ? 12.613 -5.956 -23.962 1.00 92.06 184 ARG A CA 1
ATOM 1484 C C . ARG A 1 184 ? 12.820 -4.465 -23.670 1.00 92.06 184 ARG A C 1
ATOM 1486 O O . ARG A 1 184 ? 13.024 -3.663 -24.587 1.00 92.06 184 ARG A O 1
ATOM 1493 N N . VAL A 1 185 ? 12.695 -4.064 -22.407 1.00 93.19 185 VAL A N 1
ATOM 1494 C CA . VAL A 1 185 ? 12.922 -2.670 -22.001 1.00 93.19 185 VAL A CA 1
ATOM 1495 C C . VAL A 1 185 ? 14.402 -2.341 -22.087 1.00 93.19 185 VAL A C 1
ATOM 1497 O O . VAL A 1 185 ? 14.752 -1.251 -22.532 1.00 93.19 185 VAL A O 1
ATOM 1500 N N . LEU A 1 186 ? 15.260 -3.288 -21.720 1.00 90.75 186 LEU A N 1
ATOM 1501 C CA . LEU A 1 186 ? 16.702 -3.160 -21.825 1.00 90.75 186 LEU A CA 1
ATOM 1502 C C . LEU A 1 186 ? 17.156 -2.897 -23.271 1.00 90.75 186 LEU A C 1
ATOM 1504 O O . LEU A 1 186 ? 17.864 -1.920 -23.519 1.00 90.75 186 LEU A O 1
ATOM 1508 N N . ASP A 1 187 ? 16.664 -3.684 -24.232 1.00 91.00 187 ASP A N 1
ATOM 1509 C CA . ASP A 1 187 ? 16.905 -3.467 -25.666 1.00 91.00 187 ASP A CA 1
ATOM 1510 C C . ASP A 1 187 ? 16.458 -2.069 -26.111 1.00 91.00 187 ASP A C 1
ATOM 1512 O O . ASP A 1 187 ? 17.157 -1.374 -26.853 1.00 91.00 187 ASP A O 1
ATOM 1516 N N . THR A 1 188 ? 15.297 -1.623 -25.619 1.00 92.00 188 THR A N 1
ATOM 1517 C CA . THR A 1 188 ? 14.770 -0.283 -25.909 1.00 92.00 188 THR A CA 1
ATOM 1518 C C . THR A 1 188 ? 15.690 0.802 -25.350 1.00 92.00 188 THR A C 1
ATOM 1520 O O . THR A 1 188 ? 15.996 1.762 -26.054 1.00 92.00 188 THR A O 1
ATOM 1523 N N . ILE A 1 189 ? 16.173 0.648 -24.113 1.00 90.00 189 ILE A N 1
ATOM 1524 C CA . ILE A 1 189 ? 17.108 1.587 -23.482 1.00 90.00 189 ILE A CA 1
ATOM 1525 C C . ILE A 1 189 ? 18.389 1.695 -24.310 1.00 90.00 189 ILE A C 1
ATOM 1527 O O . ILE A 1 189 ? 18.775 2.808 -24.651 1.00 90.00 189 ILE A O 1
ATOM 1531 N N . PHE A 1 190 ? 19.016 0.579 -24.693 1.00 88.19 190 PHE A N 1
ATOM 1532 C CA . PHE A 1 190 ? 20.252 0.617 -25.484 1.00 88.19 190 PHE A CA 1
ATOM 1533 C C . PHE A 1 190 ? 20.048 1.124 -26.912 1.00 88.19 190 PHE A C 1
ATOM 1535 O O . PHE A 1 190 ? 20.951 1.742 -27.473 1.00 88.19 190 PHE A O 1
ATOM 1542 N N . SER A 1 191 ? 18.875 0.890 -27.503 1.00 89.12 191 SER A N 1
ATOM 1543 C CA . SER A 1 191 ? 18.547 1.429 -28.823 1.00 89.12 191 SER A CA 1
ATOM 1544 C C . SER A 1 191 ? 18.315 2.939 -28.800 1.00 89.12 191 SER A C 1
ATOM 1546 O O . SER A 1 191 ? 18.590 3.597 -29.803 1.00 89.12 191 SER A O 1
ATOM 1548 N N . VAL A 1 192 ? 17.755 3.480 -27.715 1.00 87.12 192 VAL A N 1
ATOM 1549 C CA . VAL A 1 192 ? 17.414 4.908 -27.601 1.00 87.12 192 VAL A CA 1
ATOM 1550 C C . VAL A 1 192 ? 18.572 5.722 -27.024 1.00 87.12 192 VAL A C 1
ATOM 1552 O O . VAL A 1 192 ? 18.748 6.862 -27.440 1.00 87.12 192 VAL A O 1
ATOM 1555 N N . HIS A 1 193 ? 19.345 5.133 -26.108 1.00 82.88 193 HIS A N 1
ATOM 1556 C CA . HIS A 1 193 ? 20.399 5.790 -25.325 1.00 82.88 193 HIS A CA 1
ATOM 1557 C C . HIS A 1 193 ? 21.765 5.127 -25.509 1.00 82.88 193 HIS A C 1
ATOM 1559 O O . HIS A 1 193 ? 22.515 4.922 -24.551 1.00 82.88 193 HIS A O 1
ATOM 1565 N N . GLY A 1 194 ? 22.092 4.735 -26.739 1.00 79.31 194 GLY A N 1
ATOM 1566 C CA . GLY A 1 194 ? 23.380 4.109 -27.044 1.00 79.31 194 GLY A CA 1
ATOM 1567 C C . GLY A 1 194 ? 24.585 4.983 -26.667 1.00 79.31 194 GLY A C 1
ATOM 1568 O O . GLY A 1 194 ? 25.669 4.456 -26.436 1.00 79.31 194 GLY A O 1
ATOM 1569 N N . GLU A 1 195 ? 24.397 6.300 -26.560 1.00 80.31 195 GLU A N 1
ATOM 1570 C CA . GLU A 1 195 ? 25.418 7.279 -26.181 1.00 80.31 195 GLU A CA 1
ATOM 1571 C C . GLU A 1 195 ? 25.901 7.166 -24.730 1.00 80.31 195 GLU A C 1
ATOM 1573 O O . GLU A 1 195 ? 27.042 7.519 -24.455 1.00 80.31 195 GLU A O 1
ATOM 1578 N N . ILE A 1 196 ? 25.067 6.652 -23.822 1.00 78.00 196 ILE A N 1
ATOM 1579 C CA . ILE A 1 196 ? 25.402 6.449 -22.399 1.00 78.00 196 ILE A CA 1
ATOM 1580 C C . ILE A 1 196 ? 25.634 4.969 -22.086 1.00 78.00 196 ILE A C 1
ATOM 1582 O O . ILE A 1 196 ? 25.594 4.551 -20.930 1.00 78.00 196 ILE A O 1
ATOM 1586 N N . LYS A 1 197 ? 25.861 4.142 -23.117 1.00 79.56 197 LYS A N 1
ATOM 1587 C CA . LYS A 1 197 ? 26.104 2.705 -22.950 1.00 79.56 197 LYS A CA 1
ATOM 1588 C C . LYS A 1 197 ? 27.272 2.434 -21.991 1.00 79.56 197 LYS A C 1
ATOM 1590 O O . LYS A 1 197 ? 27.195 1.499 -21.203 1.00 79.56 197 LYS A O 1
ATOM 1595 N N . ASP A 1 198 ? 28.295 3.284 -22.024 1.00 79.81 198 ASP A N 1
ATOM 1596 C CA . ASP A 1 198 ? 29.487 3.174 -21.179 1.00 79.81 198 ASP A CA 1
ATOM 1597 C C . ASP A 1 198 ? 29.249 3.616 -19.718 1.00 79.81 198 ASP A C 1
ATOM 1599 O O . ASP A 1 198 ? 30.044 3.273 -18.842 1.00 79.81 198 ASP A O 1
ATOM 1603 N N . ASP A 1 199 ? 28.149 4.326 -19.429 1.00 80.62 199 ASP A N 1
ATOM 1604 C CA . ASP A 1 199 ? 27.792 4.766 -18.072 1.00 80.62 199 ASP A CA 1
ATOM 1605 C C . ASP A 1 199 ? 27.038 3.682 -17.279 1.00 80.62 199 ASP A C 1
ATOM 1607 O O . ASP A 1 199 ? 26.948 3.750 -16.045 1.00 80.62 199 ASP A O 1
ATOM 1611 N N . PHE A 1 200 ? 26.500 2.662 -17.957 1.00 82.38 200 PHE A N 1
ATOM 1612 C CA . PHE A 1 200 ? 25.845 1.536 -17.292 1.00 82.38 200 PHE A CA 1
ATOM 1613 C C . PHE A 1 200 ? 26.859 0.661 -16.554 1.00 82.38 200 PHE A C 1
ATOM 1615 O O . PHE A 1 200 ? 27.963 0.403 -17.027 1.00 82.38 200 PHE A O 1
ATOM 1622 N N . ASN A 1 201 ? 26.446 0.146 -15.396 1.00 78.31 201 ASN A N 1
ATOM 1623 C CA . ASN A 1 201 ? 27.279 -0.633 -14.476 1.00 78.31 201 ASN A CA 1
ATOM 1624 C C . ASN A 1 201 ? 28.465 0.149 -13.890 1.00 78.31 201 ASN A C 1
ATOM 1626 O O . ASN A 1 201 ? 29.458 -0.439 -13.455 1.00 78.31 201 ASN A O 1
ATOM 1630 N N . THR A 1 202 ? 28.338 1.473 -13.830 1.00 79.56 202 THR A N 1
ATOM 1631 C CA . THR A 1 202 ? 29.185 2.343 -13.010 1.00 79.56 202 THR A CA 1
ATOM 1632 C C . THR A 1 202 ? 28.601 2.475 -11.597 1.00 79.56 202 THR A C 1
ATOM 1634 O O . THR A 1 202 ? 27.537 1.938 -11.293 1.00 79.56 202 THR A O 1
ATOM 1637 N N . ASN A 1 203 ? 29.262 3.231 -10.714 1.00 74.94 203 ASN A N 1
ATOM 1638 C CA . ASN A 1 203 ? 28.717 3.526 -9.381 1.00 74.94 203 ASN A CA 1
ATOM 1639 C C . ASN A 1 203 ? 27.385 4.303 -9.423 1.00 74.94 203 ASN A C 1
ATOM 1641 O O . ASN A 1 203 ? 26.659 4.280 -8.434 1.00 74.94 203 ASN A O 1
ATOM 1645 N N . ASN A 1 204 ? 27.065 4.962 -10.544 1.00 85.00 204 ASN A N 1
ATOM 1646 C CA . ASN A 1 204 ? 25.923 5.872 -10.658 1.00 85.00 204 ASN A CA 1
ATOM 1647 C C . ASN A 1 204 ? 24.718 5.249 -11.382 1.00 85.00 204 ASN A C 1
ATOM 1649 O O . ASN A 1 204 ? 23.595 5.711 -11.190 1.00 85.00 204 ASN A O 1
ATOM 1653 N N . ILE A 1 205 ? 24.928 4.219 -12.214 1.00 90.44 205 ILE A N 1
ATOM 1654 C CA . ILE A 1 205 ? 23.853 3.457 -12.863 1.00 90.44 205 ILE A CA 1
ATOM 1655 C C . ILE A 1 205 ? 24.105 1.963 -12.671 1.00 90.44 205 ILE A C 1
ATOM 1657 O O . ILE A 1 205 ? 24.984 1.377 -13.302 1.00 90.44 205 ILE A O 1
ATOM 1661 N N . LEU A 1 206 ? 23.272 1.324 -11.856 1.00 92.69 206 LEU A N 1
ATOM 1662 C CA . LEU A 1 206 ? 23.255 -0.123 -11.664 1.00 92.69 206 LEU A CA 1
ATOM 1663 C C . LEU A 1 206 ? 22.104 -0.736 -12.454 1.00 92.69 206 LEU A C 1
ATOM 1665 O O . LEU A 1 206 ? 20.942 -0.425 -12.193 1.00 92.69 206 LEU A O 1
ATOM 1669 N N . LEU A 1 207 ? 22.415 -1.634 -13.383 1.00 92.88 207 LEU A N 1
ATOM 1670 C CA . LEU A 1 207 ? 21.424 -2.261 -14.249 1.00 92.88 207 LEU A CA 1
ATOM 1671 C C . LEU A 1 207 ? 21.246 -3.737 -13.898 1.0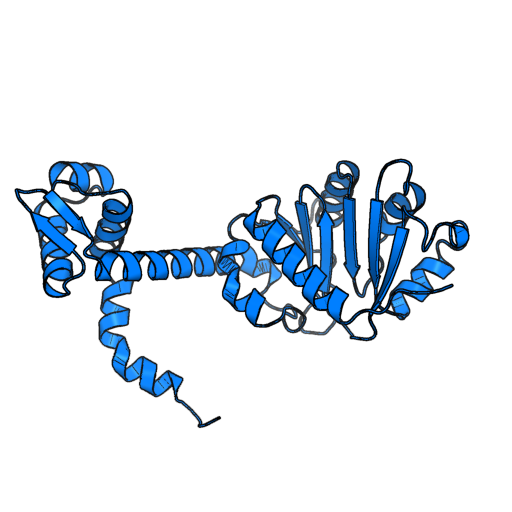0 92.88 207 LEU A C 1
ATOM 1673 O O . LEU A 1 207 ? 22.210 -4.480 -13.727 1.00 92.88 207 LEU A O 1
ATOM 1677 N N . TRP A 1 208 ? 19.993 -4.151 -13.782 1.00 95.62 208 TRP A N 1
ATOM 1678 C CA . TRP A 1 208 ? 19.575 -5.506 -13.466 1.00 95.62 208 TRP A CA 1
ATOM 1679 C C . TRP A 1 208 ? 18.526 -5.948 -14.475 1.00 95.62 208 TRP A C 1
ATOM 1681 O O . TRP A 1 208 ? 17.588 -5.211 -14.789 1.00 95.62 208 TRP A O 1
ATOM 1691 N N . GLU A 1 209 ? 18.695 -7.166 -14.958 1.00 95.94 209 GLU A N 1
ATOM 1692 C CA . GLU A 1 209 ? 17.793 -7.810 -15.895 1.00 95.94 209 GLU A CA 1
ATOM 1693 C C . GLU A 1 209 ? 16.854 -8.750 -15.141 1.00 95.94 209 GLU A C 1
ATOM 1695 O O . GLU A 1 209 ? 17.281 -9.533 -14.287 1.00 95.94 209 GLU A O 1
ATOM 1700 N N . LEU A 1 210 ? 15.562 -8.642 -15.442 1.00 96.69 210 LEU A N 1
ATOM 1701 C CA . LEU A 1 210 ? 14.503 -9.462 -14.874 1.00 96.69 210 LEU A CA 1
ATOM 1702 C C . LEU A 1 210 ? 13.801 -10.235 -15.993 1.00 96.69 210 LEU A C 1
ATOM 1704 O O . LEU A 1 210 ? 13.026 -9.667 -16.756 1.00 96.69 210 LEU A O 1
ATOM 1708 N N . GLU A 1 211 ? 14.046 -11.541 -16.047 1.00 94.69 211 GLU A N 1
ATOM 1709 C CA . GLU A 1 211 ? 13.432 -12.458 -17.023 1.00 94.69 211 GLU A CA 1
ATOM 1710 C C . GLU A 1 211 ? 11.923 -12.663 -16.794 1.00 94.69 211 GLU A C 1
ATOM 1712 O O . GLU A 1 211 ? 11.191 -13.079 -17.689 1.00 94.69 211 GLU A O 1
ATOM 1717 N N . GLU A 1 212 ? 11.439 -12.394 -15.578 1.00 92.44 212 GLU A N 1
ATOM 1718 C CA . GLU A 1 212 ? 10.020 -12.500 -15.242 1.00 92.44 212 GLU A CA 1
ATOM 1719 C C . GLU A 1 212 ? 9.208 -11.408 -15.960 1.00 92.44 212 GLU A C 1
ATOM 1721 O O . GLU A 1 212 ? 9.525 -10.220 -15.871 1.00 92.44 212 GLU A O 1
ATOM 1726 N N . ASP A 1 213 ? 8.124 -11.804 -16.636 1.00 88.56 213 ASP A N 1
ATOM 1727 C CA . ASP A 1 213 ? 7.169 -10.866 -17.232 1.00 88.56 213 ASP A CA 1
ATOM 1728 C C . ASP A 1 213 ? 6.333 -10.206 -16.128 1.00 88.56 213 ASP A C 1
ATOM 1730 O O . ASP A 1 213 ? 5.353 -10.770 -15.634 1.00 88.56 213 ASP A O 1
ATOM 1734 N N . ILE A 1 214 ? 6.759 -9.018 -15.702 1.00 93.88 214 ILE A N 1
ATOM 1735 C CA . ILE A 1 214 ? 6.037 -8.220 -14.712 1.00 93.88 214 ILE A CA 1
ATOM 1736 C C . ILE A 1 214 ? 5.039 -7.288 -15.390 1.00 93.88 214 ILE A C 1
ATOM 1738 O O . ILE A 1 214 ? 5.312 -6.673 -16.417 1.00 93.88 214 ILE A O 1
ATOM 1742 N N . ARG A 1 215 ? 3.885 -7.106 -14.760 1.00 94.88 215 ARG A N 1
ATOM 1743 C CA . ARG A 1 215 ? 2.809 -6.216 -15.211 1.00 94.88 215 ARG A CA 1
ATOM 1744 C C . ARG A 1 215 ? 2.603 -5.059 -14.249 1.00 94.88 215 ARG A C 1
ATOM 1746 O O . ARG A 1 215 ? 1.486 -4.698 -13.886 1.00 94.88 215 ARG A O 1
ATOM 1753 N N . LEU A 1 216 ? 3.716 -4.470 -13.834 1.00 95.50 216 LEU A N 1
ATOM 1754 C CA . LEU A 1 216 ? 3.744 -3.243 -13.060 1.00 95.50 216 LEU A CA 1
ATOM 1755 C C . LEU A 1 216 ? 4.982 -2.428 -13.413 1.00 95.50 216 LEU A C 1
ATOM 1757 O O . LEU A 1 216 ? 5.980 -2.950 -13.913 1.00 95.50 216 LEU A O 1
ATOM 1761 N N . SER A 1 217 ? 4.911 -1.143 -13.103 1.00 95.88 217 SER A N 1
ATOM 1762 C CA . SER A 1 217 ? 6.077 -0.281 -12.999 1.00 95.88 217 SER A CA 1
ATOM 1763 C C . SER A 1 217 ? 6.102 0.348 -11.615 1.00 95.88 217 SER A C 1
ATOM 1765 O O . SER A 1 217 ? 5.059 0.714 -11.076 1.00 95.88 217 SER A O 1
ATOM 1767 N N . LEU A 1 218 ? 7.288 0.468 -11.037 1.00 97.44 218 LEU A N 1
ATOM 1768 C CA . LEU A 1 218 ? 7.539 1.106 -9.759 1.00 97.44 218 LEU A CA 1
ATOM 1769 C C . LEU A 1 218 ? 8.729 2.051 -9.917 1.00 97.44 218 LEU A C 1
ATOM 1771 O O . LEU A 1 218 ? 9.822 1.639 -10.295 1.00 97.44 218 LEU A O 1
ATOM 1775 N N . THR A 1 219 ? 8.516 3.306 -9.555 1.00 97.12 219 THR A N 1
ATOM 1776 C CA . THR A 1 219 ? 9.560 4.288 -9.278 1.00 97.12 219 THR A CA 1
ATOM 1777 C C . THR A 1 219 ? 9.631 4.445 -7.769 1.00 97.12 219 THR A C 1
ATOM 1779 O O . THR A 1 219 ? 8.638 4.814 -7.153 1.00 97.12 219 THR A O 1
ATOM 1782 N N . LEU A 1 220 ? 10.783 4.185 -7.165 1.00 97.81 220 LEU A N 1
ATOM 1783 C CA . LEU A 1 220 ? 11.021 4.364 -5.736 1.00 97.81 220 LEU A CA 1
ATOM 1784 C C . LEU A 1 220 ? 12.231 5.269 -5.530 1.00 97.81 220 LEU A C 1
ATOM 1786 O O . LEU A 1 220 ? 13.310 4.992 -6.052 1.00 97.81 220 LEU A O 1
ATOM 1790 N N . THR A 1 221 ? 12.070 6.316 -4.731 1.00 96.56 221 THR A N 1
ATOM 1791 C CA . THR A 1 221 ? 13.149 7.247 -4.399 1.00 96.56 221 THR A CA 1
ATOM 1792 C C . THR A 1 221 ? 13.338 7.402 -2.895 1.00 96.56 221 THR A C 1
ATOM 1794 O O . THR A 1 221 ? 12.625 6.792 -2.097 1.00 96.56 221 THR A O 1
ATOM 1797 N N . ASP A 1 222 ? 14.283 8.257 -2.499 1.00 94.31 222 ASP A N 1
ATOM 1798 C CA . ASP A 1 222 ? 14.480 8.676 -1.109 1.00 94.31 222 ASP A CA 1
ATOM 1799 C C . ASP A 1 222 ? 13.287 9.461 -0.525 1.00 94.31 222 ASP A C 1
ATOM 1801 O O . ASP A 1 222 ? 13.232 9.683 0.685 1.00 94.31 222 ASP A O 1
ATOM 1805 N N . LYS A 1 223 ? 12.333 9.889 -1.365 1.00 95.88 223 LYS A N 1
ATOM 1806 C CA . LYS A 1 223 ? 11.244 10.801 -0.977 1.00 95.88 223 LYS A CA 1
ATOM 1807 C C . LYS A 1 223 ? 9.849 10.306 -1.313 1.00 95.88 223 LYS A C 1
ATOM 1809 O O . LYS A 1 223 ? 8.913 10.665 -0.609 1.00 95.88 223 LYS A O 1
ATOM 1814 N N . PHE A 1 224 ? 9.686 9.554 -2.396 1.00 97.62 224 PHE A N 1
ATOM 1815 C CA . PHE A 1 224 ? 8.369 9.115 -2.843 1.00 97.62 224 PHE A CA 1
ATOM 1816 C C . PHE A 1 224 ? 8.446 7.763 -3.557 1.00 97.62 224 PHE A C 1
ATOM 1818 O O . PHE A 1 224 ? 9.508 7.318 -3.996 1.00 97.62 224 PHE A O 1
ATOM 1825 N N . MET A 1 225 ? 7.293 7.120 -3.696 1.00 97.81 225 MET A N 1
ATOM 1826 C CA . MET A 1 225 ? 7.082 6.040 -4.644 1.00 97.81 225 MET A CA 1
ATOM 1827 C C . MET A 1 225 ? 5.975 6.410 -5.627 1.00 97.81 225 MET A C 1
ATOM 1829 O O . MET A 1 225 ? 5.017 7.099 -5.271 1.00 97.81 225 MET A O 1
ATOM 1833 N N . ALA A 1 226 ? 6.094 5.921 -6.855 1.00 97.44 226 ALA A N 1
ATOM 1834 C CA . ALA A 1 226 ? 5.020 5.913 -7.827 1.00 97.44 226 ALA A CA 1
ATOM 1835 C C . ALA A 1 226 ? 4.886 4.525 -8.453 1.00 97.44 226 ALA A C 1
ATOM 1837 O O . ALA A 1 226 ? 5.894 3.908 -8.785 1.00 97.44 226 ALA A O 1
ATOM 1838 N N . MET A 1 227 ? 3.660 4.035 -8.616 1.00 97.12 227 MET A N 1
ATOM 1839 C CA . MET A 1 227 ? 3.389 2.718 -9.191 1.00 97.12 227 MET A CA 1
ATOM 1840 C C . MET A 1 227 ? 2.312 2.807 -10.268 1.00 97.12 227 MET A C 1
ATOM 1842 O O . MET A 1 227 ? 1.237 3.351 -10.026 1.00 97.12 227 MET A O 1
ATOM 1846 N N . GLY A 1 228 ? 2.617 2.273 -11.446 1.00 96.00 228 GLY A N 1
ATOM 1847 C CA . GLY A 1 228 ? 1.682 2.118 -12.560 1.00 96.00 228 GLY A CA 1
ATOM 1848 C C . GLY A 1 228 ? 1.397 0.641 -12.807 1.00 96.00 228 GLY A C 1
ATOM 1849 O O . GLY A 1 228 ? 2.280 -0.197 -12.607 1.00 96.00 228 GLY A O 1
ATOM 1850 N N . LEU A 1 229 ? 0.181 0.317 -13.236 1.00 96.75 229 LEU A N 1
ATOM 1851 C CA . LEU A 1 229 ? -0.272 -1.056 -13.461 1.00 96.75 229 LEU A CA 1
ATOM 1852 C C . LEU A 1 229 ? -0.726 -1.251 -14.908 1.00 96.75 229 LEU A C 1
ATOM 1854 O O . LEU A 1 229 ? -1.013 -0.300 -15.633 1.00 96.75 229 LEU A O 1
ATOM 1858 N N . PHE A 1 230 ? -0.800 -2.510 -15.320 1.00 96.69 230 PHE A N 1
ATOM 1859 C CA . PHE A 1 230 ? -1.464 -2.886 -16.560 1.00 96.69 230 PHE A CA 1
ATOM 1860 C C . PHE A 1 230 ? -2.949 -3.099 -16.285 1.00 96.69 230 PHE A C 1
ATOM 1862 O O . PHE A 1 230 ? -3.322 -3.576 -15.211 1.00 96.69 230 PHE A O 1
ATOM 1869 N N . SER A 1 231 ? -3.804 -2.784 -17.249 1.00 95.31 231 SER A N 1
ATOM 1870 C CA . SER A 1 231 ? -5.194 -3.207 -17.227 1.00 95.31 231 SER A CA 1
ATOM 1871 C C . SER A 1 231 ? -5.292 -4.732 -17.333 1.00 95.31 231 SER A C 1
ATOM 1873 O O . SER A 1 231 ? -4.386 -5.438 -17.777 1.00 95.31 231 SER A O 1
ATOM 1875 N N . SER A 1 232 ? -6.429 -5.260 -16.899 1.00 92.94 232 SER A N 1
ATOM 1876 C CA . SER A 1 232 ? -6.741 -6.694 -16.865 1.00 92.94 232 SER A CA 1
ATOM 1877 C C . SER A 1 232 ? -6.753 -7.369 -18.244 1.00 92.94 232 SER A C 1
ATOM 1879 O O . SER A 1 232 ? -6.627 -8.590 -18.324 1.00 92.94 232 SER A O 1
ATOM 1881 N N . ASP A 1 233 ? -6.856 -6.595 -19.325 1.00 93.38 233 ASP A N 1
ATOM 1882 C CA . ASP A 1 233 ? -6.702 -7.054 -20.710 1.00 93.38 233 ASP A CA 1
ATOM 1883 C C . ASP A 1 233 ? -5.230 -7.115 -21.177 1.00 93.38 233 ASP A C 1
ATOM 1885 O O . ASP A 1 233 ? -4.953 -7.561 -22.291 1.00 93.38 233 ASP A O 1
ATOM 1889 N N . GLY A 1 234 ? -4.279 -6.728 -20.320 1.00 92.75 234 GLY A N 1
ATOM 1890 C CA . GLY A 1 234 ? -2.841 -6.806 -20.568 1.00 92.75 234 GLY A CA 1
ATOM 1891 C C . GLY A 1 234 ? -2.234 -5.572 -21.237 1.00 92.75 234 GLY A C 1
ATOM 1892 O O . GLY A 1 234 ? -1.074 -5.629 -21.648 1.00 92.75 234 GLY A O 1
ATOM 1893 N N . VAL A 1 235 ? -2.973 -4.465 -21.355 1.00 94.25 235 VAL A N 1
ATOM 1894 C CA . VAL A 1 235 ? -2.444 -3.188 -21.862 1.00 94.25 235 VAL A CA 1
ATOM 1895 C C . VAL A 1 235 ? -1.894 -2.356 -20.702 1.00 94.25 235 VAL A C 1
ATOM 1897 O O . VAL A 1 235 ? -2.455 -2.338 -19.616 1.00 94.25 235 VAL A O 1
ATOM 1900 N N . TYR A 1 236 ? -0.769 -1.671 -20.892 1.00 94.50 236 TYR A N 1
ATOM 1901 C CA . TYR A 1 236 ? -0.272 -0.756 -19.864 1.00 94.50 236 TYR A CA 1
ATOM 1902 C C . TYR A 1 236 ? -1.199 0.468 -19.729 1.00 94.50 236 TYR A C 1
ATOM 1904 O O . TYR A 1 236 ? -1.539 1.050 -20.759 1.00 94.50 236 TYR A O 1
ATOM 1912 N N . ASP A 1 237 ? -1.569 0.887 -18.507 1.00 95.12 237 ASP A N 1
ATOM 1913 C CA . ASP A 1 237 ? -2.368 2.106 -18.285 1.00 95.12 237 ASP A CA 1
ATOM 1914 C C . ASP A 1 237 ? -1.465 3.323 -17.983 1.00 95.12 237 ASP A C 1
ATOM 1916 O O . ASP A 1 237 ? -1.024 3.511 -16.847 1.00 95.12 237 ASP A O 1
ATOM 1920 N N . PRO A 1 238 ? -1.184 4.206 -18.963 1.00 92.88 238 PRO A N 1
ATOM 1921 C CA . PRO A 1 238 ? -0.411 5.424 -18.720 1.00 92.88 238 PRO A CA 1
ATOM 1922 C C . PRO A 1 238 ? -1.215 6.524 -18.016 1.00 92.88 238 PRO A C 1
ATOM 1924 O O . PRO A 1 238 ? -0.642 7.550 -17.645 1.00 92.88 238 PRO A O 1
ATOM 1927 N N . ASN A 1 239 ? -2.528 6.346 -17.856 1.00 94.56 239 ASN A N 1
ATOM 1928 C CA . ASN A 1 239 ? -3.428 7.384 -17.369 1.00 94.56 239 ASN A CA 1
ATOM 1929 C C . ASN A 1 239 ? -3.485 7.454 -15.849 1.00 94.56 239 ASN A C 1
ATOM 1931 O O . ASN A 1 239 ? -4.107 8.380 -15.328 1.00 94.56 239 ASN A O 1
ATOM 1935 N N . ARG A 1 240 ? -2.874 6.503 -15.133 1.00 95.31 240 ARG A N 1
ATOM 1936 C CA . ARG A 1 240 ? -2.932 6.429 -13.673 1.00 95.31 240 ARG A CA 1
ATOM 1937 C C . ARG A 1 240 ? -1.597 6.036 -13.064 1.00 95.31 240 ARG A C 1
ATOM 1939 O O . ARG A 1 240 ? -0.954 5.084 -13.491 1.00 95.31 240 ARG A O 1
ATOM 1946 N N . PHE A 1 241 ? -1.241 6.732 -11.993 1.00 95.94 241 PHE A N 1
ATOM 1947 C CA . PHE A 1 241 ? -0.210 6.299 -11.058 1.00 95.94 241 PHE A CA 1
ATOM 1948 C C . PHE A 1 241 ? -0.749 6.339 -9.638 1.00 95.94 241 PHE A C 1
ATOM 1950 O O . PHE A 1 241 ? -1.357 7.326 -9.227 1.00 95.94 241 PHE A O 1
ATOM 1957 N N . LEU A 1 242 ? -0.439 5.313 -8.853 1.00 97.38 242 LEU A N 1
ATOM 1958 C CA . LEU A 1 242 ? -0.357 5.472 -7.408 1.00 97.38 242 LEU A CA 1
ATOM 1959 C C . LEU A 1 242 ? 0.853 6.343 -7.095 1.00 97.38 242 LEU A C 1
ATOM 1961 O O . LEU A 1 242 ? 1.927 6.067 -7.616 1.00 97.38 242 LEU A O 1
ATOM 1965 N N . VAL A 1 243 ? 0.710 7.344 -6.234 1.00 97.88 243 VAL A N 1
ATOM 1966 C CA . VAL A 1 243 ? 1.818 8.164 -5.734 1.00 97.88 243 VAL A CA 1
ATOM 1967 C C . VAL A 1 243 ? 1.721 8.256 -4.218 1.00 97.88 243 VAL A C 1
ATOM 1969 O O . VAL A 1 243 ? 0.639 8.496 -3.685 1.00 97.88 243 VAL A O 1
ATOM 1972 N N . ALA A 1 244 ? 2.841 8.082 -3.522 1.00 97.62 244 ALA A N 1
ATOM 1973 C CA . ALA A 1 244 ? 2.906 8.188 -2.068 1.00 97.62 244 ALA A CA 1
ATOM 1974 C C . ALA A 1 244 ? 4.271 8.706 -1.607 1.00 97.62 244 ALA A C 1
ATOM 1976 O O . ALA A 1 244 ? 5.290 8.389 -2.216 1.00 97.62 244 ALA A O 1
ATOM 1977 N N . ASP A 1 245 ? 4.295 9.463 -0.515 1.00 96.69 245 ASP A N 1
ATOM 1978 C CA . ASP A 1 245 ? 5.506 10.009 0.116 1.00 96.69 245 ASP A CA 1
ATOM 1979 C C . ASP A 1 245 ? 5.626 9.632 1.605 1.00 96.69 245 ASP A C 1
ATOM 1981 O O . ASP A 1 245 ? 6.536 10.071 2.311 1.00 96.69 245 ASP A O 1
ATOM 1985 N N . ASP A 1 246 ? 4.724 8.783 2.102 1.00 96.50 246 ASP A N 1
ATOM 1986 C CA . ASP A 1 246 ? 4.734 8.344 3.489 1.00 96.50 246 ASP A CA 1
ATOM 1987 C C . ASP A 1 246 ? 5.659 7.135 3.707 1.00 96.50 246 ASP A C 1
ATOM 1989 O O . ASP A 1 246 ? 5.800 6.251 2.864 1.00 96.50 246 ASP A O 1
ATOM 1993 N N . HIS A 1 247 ? 6.277 7.069 4.887 1.00 97.12 247 HIS A N 1
ATOM 1994 C CA . HIS A 1 247 ? 7.256 6.033 5.213 1.00 97.12 247 HIS A CA 1
ATOM 1995 C C . HIS A 1 247 ? 6.729 4.587 5.136 1.00 97.12 247 HIS A C 1
ATOM 1997 O O . HIS A 1 247 ? 7.521 3.689 4.843 1.00 97.12 247 HIS A O 1
ATOM 2003 N N . HIS A 1 248 ? 5.437 4.328 5.384 1.00 97.25 248 HIS A N 1
ATOM 2004 C CA . HIS A 1 248 ? 4.881 2.979 5.247 1.00 97.25 248 HIS A CA 1
ATOM 2005 C C . HIS A 1 248 ? 4.755 2.591 3.776 1.00 97.25 248 HIS A C 1
ATOM 2007 O O . HIS A 1 248 ? 5.145 1.475 3.423 1.00 97.25 248 HIS A O 1
ATOM 2013 N N . ALA A 1 249 ? 4.294 3.504 2.917 1.00 97.62 249 ALA A N 1
ATOM 2014 C CA . ALA A 1 249 ? 4.240 3.270 1.480 1.00 97.62 249 ALA A CA 1
ATOM 2015 C C . ALA A 1 249 ? 5.648 3.099 0.899 1.00 97.62 249 ALA A C 1
ATOM 2017 O O . ALA A 1 249 ? 5.911 2.110 0.221 1.00 97.62 249 ALA A O 1
ATOM 2018 N N . LEU A 1 250 ? 6.603 3.964 1.260 1.00 98.12 250 LEU A N 1
ATOM 2019 C CA . LEU A 1 250 ? 8.006 3.809 0.852 1.00 98.12 250 LEU A CA 1
ATOM 2020 C C . LEU A 1 250 ? 8.580 2.452 1.270 1.00 98.12 250 LEU A C 1
ATOM 2022 O O . LEU A 1 250 ? 9.281 1.803 0.493 1.00 98.12 250 LEU A O 1
ATOM 2026 N N . LYS A 1 251 ? 8.251 1.983 2.480 1.00 98.19 251 LYS A N 1
ATOM 2027 C CA . LYS A 1 251 ? 8.656 0.653 2.939 1.00 98.19 251 LYS A CA 1
ATOM 2028 C C . LYS A 1 251 ? 7.991 -0.458 2.126 1.00 98.19 251 LYS A C 1
ATOM 2030 O O . LYS A 1 251 ? 8.666 -1.418 1.765 1.00 98.19 251 LYS A O 1
ATOM 2035 N N . TRP A 1 252 ? 6.705 -0.327 1.813 1.00 98.25 252 TRP A N 1
ATOM 2036 C CA . TRP A 1 252 ? 5.979 -1.260 0.951 1.00 98.25 252 TRP A CA 1
ATOM 2037 C C . TRP A 1 252 ? 6.606 -1.335 -0.452 1.00 98.25 252 TRP A C 1
ATOM 2039 O O . TRP A 1 252 ? 6.905 -2.429 -0.928 1.00 98.25 252 TRP A O 1
ATOM 2049 N N . GLY A 1 253 ? 6.911 -0.188 -1.069 1.00 98.06 253 GLY A N 1
ATOM 2050 C CA . GLY A 1 253 ? 7.592 -0.109 -2.364 1.00 98.06 253 GLY A CA 1
ATOM 2051 C C . GLY A 1 253 ? 9.020 -0.659 -2.320 1.00 98.06 253 GLY A C 1
ATOM 2052 O O . GLY A 1 253 ? 9.443 -1.359 -3.235 1.00 98.06 253 GLY A O 1
ATOM 2053 N N . SER A 1 254 ? 9.755 -0.420 -1.232 1.00 98.25 254 SER A N 1
ATOM 2054 C CA . SER A 1 254 ? 11.088 -0.999 -1.010 1.00 98.25 254 SER A CA 1
ATOM 2055 C C . SER A 1 254 ? 11.049 -2.524 -0.907 1.00 98.25 254 SER A C 1
ATOM 2057 O O . SER A 1 254 ? 11.893 -3.201 -1.495 1.00 98.25 254 SER A O 1
ATOM 2059 N N . ASP A 1 255 ? 10.055 -3.074 -0.207 1.00 98.44 255 ASP A N 1
ATOM 2060 C CA . ASP A 1 255 ? 9.864 -4.520 -0.100 1.00 98.44 255 ASP A CA 1
ATOM 2061 C C . ASP A 1 255 ? 9.464 -5.132 -1.462 1.00 98.44 255 ASP A C 1
ATOM 2063 O O . ASP A 1 255 ? 9.956 -6.208 -1.805 1.00 98.44 255 ASP A O 1
ATOM 2067 N N . LEU A 1 256 ? 8.660 -4.426 -2.276 1.00 98.25 256 LEU A N 1
ATOM 2068 C CA . LEU A 1 256 ? 8.331 -4.823 -3.656 1.00 98.25 256 LEU A CA 1
ATOM 2069 C C . LEU A 1 256 ? 9.570 -4.835 -4.558 1.00 98.25 256 LEU A C 1
ATOM 2071 O O . LEU A 1 256 ? 9.826 -5.819 -5.251 1.00 98.25 256 LEU A O 1
ATOM 2075 N N . LEU A 1 257 ? 10.364 -3.762 -4.520 1.00 98.00 257 LEU A N 1
ATOM 2076 C CA . LEU A 1 257 ? 11.612 -3.663 -5.271 1.00 98.00 257 LEU A CA 1
ATOM 2077 C C . LEU A 1 257 ? 12.565 -4.799 -4.888 1.00 98.00 257 LEU A C 1
ATOM 2079 O O . LEU A 1 257 ? 13.129 -5.449 -5.764 1.00 98.00 257 LEU A O 1
ATOM 2083 N N . LYS A 1 258 ? 12.725 -5.059 -3.584 1.00 97.94 258 LYS A N 1
ATOM 2084 C CA . LYS A 1 258 ? 13.586 -6.132 -3.081 1.00 97.94 258 LYS A CA 1
ATOM 2085 C C . LYS A 1 258 ? 13.120 -7.506 -3.559 1.00 97.94 258 LYS A C 1
ATOM 2087 O O . LYS A 1 258 ? 13.947 -8.288 -4.011 1.00 97.94 258 LYS A O 1
ATOM 2092 N N . TYR A 1 259 ? 11.816 -7.779 -3.498 1.00 97.94 259 TYR A N 1
ATOM 2093 C CA . TYR A 1 259 ? 11.244 -9.043 -3.962 1.00 97.94 259 TYR A CA 1
ATOM 2094 C C . TYR A 1 259 ? 11.635 -9.367 -5.411 1.00 97.94 259 TYR A C 1
ATOM 2096 O O . TYR A 1 259 ? 11.926 -10.520 -5.724 1.00 97.94 259 TYR A O 1
ATOM 2104 N N . TYR A 1 260 ? 11.669 -8.354 -6.281 1.00 97.75 260 TYR A N 1
ATOM 2105 C CA . TYR A 1 260 ? 12.079 -8.519 -7.674 1.00 97.75 260 TYR A CA 1
ATOM 2106 C C . TYR A 1 260 ? 13.589 -8.470 -7.883 1.00 97.75 260 TYR A C 1
ATOM 2108 O O . TYR A 1 260 ? 14.106 -9.211 -8.713 1.00 97.75 260 TYR A O 1
ATOM 2116 N N . LEU A 1 261 ? 14.310 -7.662 -7.106 1.00 96.81 261 LEU A N 1
ATOM 2117 C CA . LEU A 1 261 ? 15.770 -7.635 -7.135 1.00 96.81 261 LEU A CA 1
ATOM 2118 C C . LEU A 1 261 ? 16.367 -9.005 -6.795 1.00 96.81 261 LEU A C 1
ATOM 2120 O O . LEU A 1 261 ? 17.298 -9.436 -7.464 1.00 96.81 261 LEU A O 1
ATOM 2124 N N . ASP A 1 262 ? 15.795 -9.712 -5.817 1.00 97.12 262 ASP A N 1
ATOM 2125 C CA . ASP A 1 262 ? 16.233 -11.055 -5.407 1.00 97.12 262 ASP A CA 1
ATOM 2126 C C . ASP A 1 262 ? 16.050 -12.115 -6.521 1.00 97.12 262 ASP A C 1
ATOM 2128 O O . ASP A 1 262 ? 16.607 -13.210 -6.433 1.00 97.12 262 ASP A O 1
ATOM 2132 N N . LYS A 1 263 ? 15.281 -11.798 -7.573 1.00 96.81 263 LYS A N 1
ATOM 2133 C CA . LYS A 1 263 ? 15.066 -12.639 -8.764 1.00 96.81 263 LYS A CA 1
ATOM 2134 C C . LYS A 1 263 ? 15.798 -12.136 -10.008 1.00 96.81 263 LYS A C 1
ATOM 2136 O O . LYS A 1 263 ? 15.858 -12.854 -11.003 1.00 96.81 263 LYS A O 1
ATOM 2141 N N . ALA A 1 264 ? 16.286 -10.902 -9.977 1.00 97.12 264 ALA A N 1
ATOM 2142 C CA . ALA A 1 264 ? 16.967 -10.281 -11.095 1.00 97.12 264 ALA A CA 1
ATOM 2143 C C . ALA A 1 264 ? 18.455 -10.649 -11.087 1.00 97.12 264 ALA A C 1
ATOM 2145 O O . ALA A 1 264 ? 19.044 -10.957 -10.047 1.00 97.12 264 ALA A O 1
ATOM 2146 N N . THR A 1 265 ? 19.091 -10.565 -12.248 1.00 96.25 265 THR A N 1
ATOM 2147 C CA . THR A 1 265 ? 20.540 -10.739 -12.382 1.00 96.25 265 THR A CA 1
ATOM 2148 C C . THR A 1 265 ? 21.198 -9.411 -12.733 1.00 96.25 265 THR A C 1
ATOM 2150 O O . THR A 1 265 ? 20.649 -8.678 -13.555 1.00 96.25 265 THR A O 1
ATOM 2153 N N . PRO A 1 266 ? 22.371 -9.072 -12.161 1.00 93.69 266 PRO A N 1
ATOM 2154 C CA . PRO A 1 266 ? 23.102 -7.884 -12.586 1.00 93.69 266 PRO A CA 1
ATOM 2155 C C . PRO A 1 266 ? 23.408 -7.993 -14.078 1.00 93.69 266 PRO A C 1
ATOM 2157 O O . PRO A 1 266 ? 24.024 -8.977 -14.502 1.00 93.69 266 PRO A O 1
ATOM 2160 N N . PHE A 1 267 ? 22.995 -6.999 -14.858 1.00 88.88 267 PHE A N 1
ATOM 2161 C CA . PHE A 1 267 ? 23.305 -6.969 -16.277 1.00 88.88 267 PHE A CA 1
ATOM 2162 C C . PHE A 1 267 ? 24.800 -6.710 -16.451 1.00 88.88 267 PHE A C 1
ATOM 2164 O O . PHE A 1 267 ? 25.370 -5.849 -15.783 1.00 88.88 267 PHE A O 1
ATOM 2171 N N . LYS A 1 268 ? 25.454 -7.439 -17.351 1.00 82.06 268 LYS A N 1
ATOM 2172 C CA . LYS A 1 268 ? 26.859 -7.217 -17.702 1.00 82.06 268 LYS A CA 1
ATOM 2173 C C . LYS A 1 268 ? 26.933 -6.966 -19.200 1.00 82.06 268 LYS A C 1
ATOM 2175 O O . LYS A 1 268 ? 26.458 -7.795 -19.970 1.00 82.06 268 LYS A O 1
ATOM 2180 N N . LEU A 1 269 ? 27.485 -5.808 -19.556 1.00 69.94 269 LEU A N 1
ATOM 2181 C CA . LEU A 1 269 ? 27.767 -5.405 -20.934 1.00 69.94 269 LEU A CA 1
ATOM 2182 C C . LEU A 1 269 ? 28.778 -6.337 -21.607 1.00 69.94 269 LEU A C 1
ATOM 2184 O O . LEU A 1 269 ? 29.687 -6.828 -20.896 1.00 69.94 269 LEU A O 1
#

Foldseek 3Di:
DDPDPPVVVCVVCVVVVCVQPVDPLLLQVLVQQLVHKDALVSSCVSPVDDSVSNVVSVVVCVVVQQWDDDPRIIHGDPNVNVSNVVVVQVVLLVLLCVQCVVQPPQFDCVLPDVVLNSRSSLLSQKHKQFADPVGQCRLVVVVLVVLQPFAEKEKEDADDDPSVVVVLVCFPVRYQYEYEYEPVNVVVCCVVPVVCVVVEPDRRYWYWYFPDDHFKMWIAGPFKIKIWGAGNVRHTDSRIIIIDRDPSVNVSSVVSSVVRVVRIGGDDD

InterPro domains:
  IPR013561 Methanogenesis regulatory protein FilR1, middle domain [PF08350] (138-262)
  IPR016490 Transcriptional regulator, HTH, AF0396-type [PIRSF006692] (16-268)
  IPR036388 Winged helix-like DNA-binding domain superfamily [G3DSA:1.10.10.10] (4-88)
  IPR036390 Winged helix DNA-binding domain superfamily [SSF46785] (25-99)

pLDDT: mean 92.92, std 6.59, range [54.31, 98.5]

Organism: NCBI:txid2731220

Radius of gyration: 24.37 Å; chains: 1; bounding box: 57×48×69 Å

Sequence (269 aa):
MPKNEYIELYDNLKVDMRFFVSSDVRSKIMISLKDGPKDLAALRRDLGFNSSTILHGMYQLDDKNLIFRKSGIYSLSQTGELVILKMINVMESLYSLLELENLFLNHDIQSIPPHLLHRLECLKKSQVVESDSKDLMKPYNTVNNLISNSKEINLLSSIYYPFYKDILLNSGSKHDIKLIVTPRVLDTIFSVHGEIKDDFNTNNILLWELEEDIRLSLTLTDKFMAMGLFSSDGVYDPNRFLVADDHHALKWGSDLLKYYLDKATPFKL

Secondary structure (DSSP, 8-state):
--TTHHHHHHHHHHHHHHHHHS-HHHHHHHHHHHT--B-HHHHHHHH---HHHHHHHHHHHHHTTSEEEETTEEEE-HHHHHHHHHHHHHHHHHHHHHHTHHHHTTB--TTS-HHHHTTGGGGTT-EEEE--SS-TTHHHHHHHHHHTT-SEEEEEESS--TTHHHHHHTBTTTBEEEEEE-HHHHHHHHHH-GGGGGGTTSSSEEEEE--S---EEEEEESS-EEEEEBBTTS-B-TTEEEEE-SHHHHHHHHHHHHHHHTT-EE---